Protein AF-A0A431ELX3-F1 (afdb_monomer_lite)

Foldseek 3Di:
DDPPPVPVVLVVLLVVQLVVLLCVCCDCPHPLNVLVVVLVVCVVVCVPVDPVVVVVSVVVSVVVNVVSSVVSSVVSNVVVVVVVVVVVVVVVVVVVVVVVVVVVVVVVVVVVVVVVVVVVVVVVVVVVVVVVVVVVVVVVVVVVVVVVVVCVVVVVVVVVVVVLVVLVVVLVVLVVVVVCVVPVDDDDDPPVVVVVNVVSVVVSVVVD

Secondary structure (DSSP, 8-state):
------HHHHHHHHHHHHHHHHHHHHSTTSHHHHHHHHHHHHHHTT---SHHHHHHHHHHHHHHHHHHHHHHHHHHHHHHHHHHHHHHHHHHHHHHHHHHHHHHHHHHHHHHHHHHHHHHHHHHHHHHHHHHHHHHHHHHHHHHHHHHHHHHHHHHHHHHHHHHHHHHHHHHHHHHHHHHHHHTS--PPPHHHHHHHHHHHHHHHT--

Radius of gyration: 64.87 Å; chains: 1; bounding box: 133×40×150 Å

Structure (mmCIF, N/CA/C/O backbon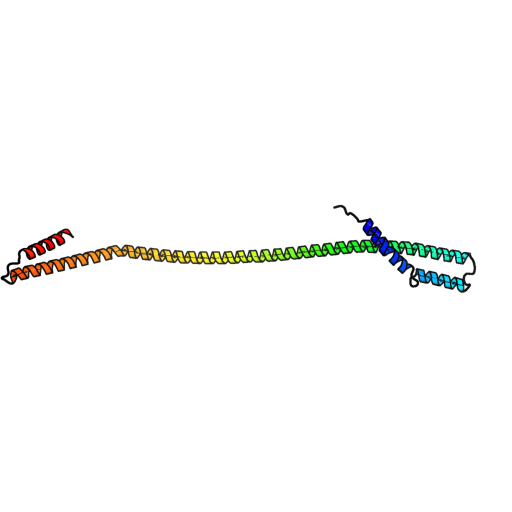e):
data_AF-A0A431ELX3-F1
#
_entry.id   AF-A0A431ELX3-F1
#
loop_
_atom_site.group_PDB
_atom_site.id
_atom_site.type_symbol
_atom_site.label_atom_id
_atom_site.label_alt_id
_atom_site.label_comp_id
_atom_site.label_asym_id
_atom_site.label_entity_id
_atom_site.label_seq_id
_atom_site.pdbx_PDB_ins_code
_atom_site.Cartn_x
_atom_site.Cartn_y
_atom_site.Cartn_z
_atom_site.occupancy
_atom_site.B_iso_or_equiv
_atom_site.auth_seq_id
_atom_site.auth_comp_id
_atom_site.auth_asym_id
_atom_site.auth_atom_id
_atom_site.pdbx_PDB_model_num
ATOM 1 N N . MET A 1 1 ? 15.511 -17.291 -14.811 1.00 39.44 1 MET A N 1
ATOM 2 C CA . MET A 1 1 ? 14.537 -17.233 -15.919 1.00 39.44 1 MET A CA 1
ATOM 3 C C . MET A 1 1 ? 15.332 -16.970 -17.176 1.00 39.44 1 MET A C 1
ATOM 5 O O . MET A 1 1 ? 16.174 -16.084 -17.152 1.00 39.44 1 MET A O 1
ATOM 9 N N . ALA A 1 2 ? 15.193 -17.820 -18.189 1.00 39.34 2 ALA A N 1
ATOM 10 C CA . ALA A 1 2 ? 15.950 -17.673 -19.422 1.00 39.34 2 ALA A CA 1
ATOM 11 C C . ALA A 1 2 ? 15.502 -16.380 -20.115 1.00 39.34 2 ALA A C 1
ATOM 13 O O . ALA A 1 2 ? 14.315 -16.237 -20.400 1.00 39.34 2 ALA A O 1
ATOM 14 N N . ASN A 1 3 ? 16.435 -15.454 -20.352 1.00 50.16 3 ASN A N 1
ATOM 15 C CA . ASN A 1 3 ? 16.253 -14.373 -21.315 1.00 50.16 3 ASN A CA 1
ATOM 16 C C . ASN A 1 3 ? 16.050 -15.035 -22.676 1.00 50.16 3 ASN A C 1
ATOM 18 O O . ASN A 1 3 ? 17.022 -15.331 -23.371 1.00 50.16 3 ASN A O 1
ATOM 22 N N . ASN A 1 4 ? 14.804 -15.347 -23.024 1.00 57.94 4 ASN A N 1
ATOM 23 C CA . ASN A 1 4 ? 14.474 -15.743 -24.378 1.00 57.94 4 ASN A CA 1
ATOM 24 C C . ASN A 1 4 ? 14.506 -14.458 -25.199 1.00 57.94 4 ASN A C 1
ATOM 26 O O . ASN A 1 4 ? 13.501 -13.770 -25.339 1.00 57.94 4 ASN A O 1
ATOM 30 N N . VAL A 1 5 ? 15.718 -14.063 -25.589 1.00 65.12 5 VAL A N 1
ATOM 31 C CA . VAL A 1 5 ? 15.925 -13.006 -26.566 1.00 65.12 5 VAL A CA 1
ATOM 32 C C . VAL A 1 5 ? 15.199 -13.474 -27.814 1.00 65.12 5 VAL A C 1
ATOM 34 O O . VAL A 1 5 ? 15.609 -14.461 -28.422 1.00 65.12 5 VAL A O 1
ATOM 37 N N . ASP A 1 6 ? 14.103 -12.803 -28.148 1.00 79.94 6 ASP A N 1
ATOM 38 C CA . ASP A 1 6 ? 13.368 -13.084 -29.370 1.00 79.94 6 ASP A CA 1
ATOM 39 C C . ASP A 1 6 ? 14.206 -12.585 -30.551 1.00 79.94 6 ASP A C 1
ATOM 41 O O . ASP A 1 6 ? 14.174 -11.420 -30.957 1.00 79.94 6 ASP A O 1
ATOM 45 N N . TYR A 1 7 ? 15.073 -13.479 -31.024 1.00 79.50 7 TYR A N 1
ATOM 46 C CA . TYR A 1 7 ? 15.975 -13.217 -32.133 1.00 79.50 7 TYR A CA 1
ATOM 47 C C . TYR A 1 7 ? 15.204 -12.905 -33.414 1.00 79.50 7 TYR A C 1
ATOM 49 O O . TYR A 1 7 ? 15.673 -12.072 -34.187 1.00 79.50 7 TYR A O 1
ATOM 57 N N . ASP A 1 8 ? 14.034 -13.513 -33.611 1.00 84.50 8 ASP A N 1
ATOM 58 C CA . ASP A 1 8 ? 13.209 -13.296 -34.796 1.00 84.50 8 ASP A CA 1
ATOM 59 C C . ASP A 1 8 ? 12.585 -11.895 -34.762 1.00 84.50 8 ASP A C 1
ATOM 61 O O . ASP A 1 8 ? 12.695 -11.154 -35.740 1.00 84.50 8 ASP A O 1
ATOM 65 N N . ALA A 1 9 ? 12.064 -11.462 -33.608 1.00 85.94 9 ALA A N 1
ATOM 66 C CA . ALA A 1 9 ? 11.563 -10.098 -33.433 1.00 85.94 9 ALA A CA 1
ATOM 67 C C . ALA A 1 9 ? 12.667 -9.038 -33.598 1.00 85.94 9 ALA A C 1
ATOM 69 O O . ALA A 1 9 ? 12.465 -8.009 -34.248 1.00 85.94 9 ALA A O 1
ATOM 70 N N . ARG A 1 10 ? 13.872 -9.285 -33.063 1.00 86.38 10 ARG A N 1
ATOM 71 C CA . ARG A 1 10 ? 15.017 -8.372 -33.239 1.00 86.38 10 ARG A CA 1
ATOM 72 C C . ARG A 1 10 ? 15.502 -8.322 -34.683 1.00 86.38 10 ARG A C 1
ATOM 74 O O . ARG A 1 10 ? 15.894 -7.254 -35.154 1.00 86.38 10 ARG A O 1
ATOM 81 N N . LEU A 1 11 ? 15.479 -9.452 -35.387 1.00 88.06 11 LEU A N 1
ATOM 82 C CA . LEU A 1 11 ? 15.824 -9.520 -36.803 1.00 88.06 11 LEU A CA 1
ATOM 83 C C . LEU A 1 11 ? 14.805 -8.757 -37.656 1.00 88.06 11 LEU A C 1
ATOM 85 O O . LEU A 1 11 ? 15.203 -8.020 -38.557 1.00 88.06 11 LEU A O 1
ATOM 89 N N . GLU A 1 12 ? 13.515 -8.871 -37.344 1.00 90.56 12 GLU A N 1
ATOM 90 C CA . GLU A 1 12 ? 12.449 -8.111 -38.000 1.00 90.56 12 GLU A CA 1
ATOM 91 C C . GLU A 1 12 ? 12.578 -6.603 -37.729 1.00 90.56 12 GLU A C 1
ATOM 93 O O . GLU A 1 12 ? 12.561 -5.793 -38.661 1.00 90.56 12 GLU A O 1
ATOM 98 N N . ALA A 1 13 ? 12.800 -6.208 -36.472 1.00 90.12 13 ALA A N 1
ATOM 99 C CA . ALA A 1 13 ? 13.043 -4.816 -36.097 1.00 90.12 13 ALA A CA 1
ATOM 100 C C . ALA A 1 13 ? 14.273 -4.245 -36.818 1.00 90.12 13 ALA A C 1
ATOM 102 O O . ALA A 1 13 ? 14.219 -3.144 -37.372 1.00 90.12 13 ALA A O 1
ATOM 103 N N . PHE A 1 14 ? 15.363 -5.014 -36.886 1.00 92.44 14 PHE A N 1
ATOM 104 C CA . PHE A 1 14 ? 16.555 -4.634 -37.637 1.00 92.44 14 PHE A CA 1
ATOM 105 C C . PHE A 1 14 ? 16.255 -4.491 -39.129 1.00 92.44 14 PHE A C 1
ATOM 107 O O . PHE A 1 14 ? 16.595 -3.465 -39.716 1.00 92.44 14 PHE A O 1
ATOM 114 N N . GLY A 1 15 ? 15.554 -5.458 -39.726 1.00 90.00 15 GLY A N 1
ATOM 115 C CA . GLY A 1 15 ? 15.116 -5.419 -41.122 1.00 90.00 15 GLY A CA 1
ATOM 116 C C . GLY A 1 15 ? 14.257 -4.196 -41.461 1.00 90.00 15 GLY A C 1
ATOM 117 O O . GLY A 1 15 ? 14.306 -3.714 -42.588 1.00 90.00 15 GLY A O 1
ATOM 118 N N . ASN A 1 16 ? 13.541 -3.641 -40.483 1.00 92.50 16 ASN A N 1
ATOM 119 C CA . ASN A 1 16 ? 12.712 -2.446 -40.644 1.00 92.50 16 ASN A CA 1
ATOM 120 C C . ASN A 1 16 ? 13.463 -1.125 -40.393 1.00 92.50 16 ASN A C 1
ATOM 122 O O . ASN A 1 16 ? 13.199 -0.122 -41.063 1.00 92.50 16 ASN A O 1
ATOM 126 N N . ILE A 1 17 ? 14.365 -1.091 -39.408 1.00 92.12 17 ILE A N 1
ATOM 127 C CA . ILE A 1 17 ? 15.074 0.123 -38.973 1.00 92.12 17 ILE A CA 1
ATOM 128 C C . ILE A 1 17 ? 16.309 0.381 -39.841 1.00 92.12 17 ILE A C 1
ATOM 130 O O . ILE A 1 17 ? 16.532 1.512 -40.276 1.00 92.12 17 ILE A O 1
ATOM 134 N N . TYR A 1 18 ? 17.096 -0.659 -40.128 1.00 94.19 18 TYR A N 1
ATOM 135 C CA . TYR A 1 18 ? 18.356 -0.531 -40.857 1.00 94.19 18 TYR A CA 1
ATOM 136 C C . TYR A 1 18 ? 18.196 0.120 -42.241 1.00 94.19 18 TYR A C 1
ATOM 138 O O . TYR A 1 18 ? 18.935 1.071 -42.509 1.00 94.19 18 TYR A O 1
ATOM 146 N N . PRO A 1 19 ? 17.235 -0.282 -43.103 1.00 93.44 19 PRO A N 1
ATOM 147 C CA . PRO A 1 19 ? 17.070 0.349 -44.412 1.00 93.44 19 PRO A CA 1
ATOM 148 C C . PRO A 1 19 ? 16.755 1.843 -44.322 1.00 93.44 19 PRO A C 1
ATOM 150 O O . PRO A 1 19 ? 17.280 2.618 -45.114 1.00 93.44 19 PRO A O 1
ATOM 153 N N . LYS A 1 20 ? 15.965 2.264 -43.325 1.00 93.00 20 LYS A N 1
ATOM 154 C CA . LYS A 1 20 ? 15.622 3.679 -43.112 1.00 93.00 20 LYS A CA 1
ATOM 155 C C . LYS A 1 20 ? 16.847 4.495 -42.711 1.00 93.00 20 LYS A C 1
ATOM 157 O O . LYS A 1 20 ? 17.073 5.573 -43.250 1.00 93.00 20 LYS A O 1
ATOM 162 N N . ILE A 1 21 ? 17.658 3.969 -41.791 1.00 91.69 21 ILE A N 1
ATOM 163 C CA . ILE A 1 21 ? 18.906 4.625 -41.382 1.00 91.69 21 ILE A CA 1
ATOM 164 C C . ILE A 1 21 ? 19.868 4.693 -42.565 1.00 91.69 21 ILE A C 1
ATOM 166 O O . ILE A 1 21 ? 20.440 5.749 -42.815 1.00 91.69 21 ILE A O 1
ATOM 170 N N . LEU A 1 22 ? 20.016 3.603 -43.322 1.00 90.75 22 LEU A N 1
ATOM 171 C CA . LEU A 1 22 ? 20.883 3.568 -44.494 1.00 90.75 22 LEU A CA 1
ATOM 172 C C . LEU A 1 22 ? 20.440 4.582 -45.557 1.00 90.75 22 LEU A C 1
ATOM 174 O O . LEU A 1 22 ? 21.274 5.308 -46.089 1.00 90.75 22 LEU A O 1
ATOM 178 N N . GLU A 1 23 ? 19.142 4.683 -45.838 1.00 90.81 23 GLU A N 1
ATOM 179 C CA . GLU A 1 23 ? 18.592 5.670 -46.770 1.00 90.81 23 GLU A CA 1
ATOM 180 C C . GLU A 1 23 ? 18.888 7.105 -46.313 1.00 90.81 23 GLU A C 1
ATOM 182 O O . GLU A 1 23 ? 19.354 7.929 -47.102 1.00 90.81 23 GLU A O 1
ATOM 187 N N . MET A 1 24 ? 18.718 7.398 -45.020 1.00 88.81 24 MET A N 1
ATOM 188 C CA . MET A 1 24 ? 19.097 8.692 -44.449 1.00 88.81 24 MET A CA 1
ATOM 189 C C . MET A 1 24 ? 20.601 8.958 -44.586 1.00 88.81 24 MET A C 1
ATOM 191 O O . MET A 1 24 ? 20.998 10.061 -44.971 1.00 88.81 24 MET A O 1
ATOM 195 N N . SER A 1 25 ? 21.435 7.950 -44.319 1.00 87.19 25 SER A N 1
ATOM 196 C CA . SER A 1 25 ? 22.894 8.035 -44.412 1.00 87.19 25 SER A CA 1
ATOM 197 C C . SER A 1 25 ? 23.419 8.152 -45.848 1.00 87.19 25 SER A C 1
ATOM 199 O O . SER A 1 25 ? 24.531 8.636 -46.030 1.00 87.19 25 SER A O 1
ATOM 201 N N . LEU A 1 26 ? 22.641 7.739 -46.854 1.00 87.31 26 LEU A N 1
ATOM 202 C CA . LEU A 1 26 ? 22.972 7.845 -48.283 1.00 87.31 26 LEU A CA 1
ATOM 203 C C . LEU A 1 26 ? 22.266 9.013 -48.991 1.00 87.31 26 LEU A C 1
ATOM 205 O O . LEU A 1 26 ? 22.509 9.247 -50.177 1.00 87.31 26 LEU A O 1
ATOM 209 N N . SER A 1 27 ? 21.388 9.734 -48.292 1.00 89.75 27 SER A N 1
ATOM 210 C CA . SER A 1 27 ? 20.606 10.842 -48.849 1.00 89.75 27 SER A CA 1
ATOM 211 C C . SER A 1 27 ? 21.493 11.952 -49.427 1.00 89.75 27 SER A C 1
ATOM 213 O O . SER A 1 27 ? 22.635 12.130 -49.009 1.00 89.75 27 SER A O 1
ATOM 215 N N . GLU A 1 28 ? 20.981 12.755 -50.363 1.00 78.25 28 GLU A N 1
ATOM 216 C CA . GLU A 1 28 ? 21.771 13.818 -51.015 1.00 78.25 28 GLU A CA 1
ATOM 217 C C . GLU A 1 28 ? 22.336 14.865 -50.043 1.00 78.25 28 GLU A C 1
ATOM 219 O O . GLU A 1 28 ? 23.385 15.442 -50.310 1.00 78.25 28 GLU A O 1
ATOM 224 N N . LYS A 1 29 ? 21.653 15.093 -48.914 1.00 81.75 29 LYS A N 1
ATOM 225 C CA . LYS A 1 29 ? 22.079 16.021 -47.852 1.00 81.75 29 LYS A CA 1
ATOM 226 C C . LYS A 1 29 ? 22.978 15.364 -46.799 1.00 81.75 29 LYS A C 1
ATOM 228 O O . LYS A 1 29 ? 23.347 16.011 -45.825 1.00 81.75 29 LYS A O 1
ATOM 233 N N . SER A 1 30 ? 23.261 14.071 -46.934 1.00 85.50 30 SER A N 1
ATOM 234 C CA . SER A 1 30 ? 24.176 13.366 -46.039 1.00 85.50 30 SER A CA 1
ATOM 235 C C . SER A 1 30 ? 25.634 13.656 -46.418 1.00 85.50 30 SER A C 1
ATOM 237 O O . SER A 1 30 ? 25.908 13.974 -47.578 1.00 85.50 30 SER A O 1
ATOM 239 N N . PRO A 1 31 ? 26.596 13.442 -45.502 1.00 79.31 31 PRO A N 1
ATOM 240 C CA . PRO A 1 31 ? 28.022 13.520 -45.825 1.00 79.31 31 PRO A CA 1
ATOM 241 C C . PRO A 1 31 ? 28.425 12.632 -47.013 1.00 79.31 31 PRO A C 1
ATOM 243 O O . PRO A 1 31 ? 29.295 13.002 -47.797 1.00 79.31 31 PRO A O 1
ATOM 246 N N . PHE A 1 32 ? 27.769 11.477 -47.186 1.00 84.25 32 PHE A N 1
ATOM 247 C CA . PHE A 1 32 ? 27.985 10.603 -48.340 1.00 84.25 32 PHE A CA 1
ATOM 248 C C . PHE A 1 32 ? 27.432 11.212 -49.637 1.00 84.25 32 PHE A C 1
ATOM 250 O O . PHE A 1 32 ? 28.101 11.183 -50.671 1.00 84.25 32 PHE A O 1
ATOM 257 N N . GLY A 1 33 ? 26.225 11.781 -49.587 1.00 82.31 33 GLY A N 1
ATOM 258 C CA . GLY A 1 33 ? 25.588 12.460 -50.716 1.00 82.31 33 GLY A CA 1
ATOM 259 C C . GLY A 1 33 ? 26.375 13.682 -51.188 1.00 82.31 33 GLY A C 1
ATOM 260 O O . GLY A 1 33 ? 26.625 13.829 -52.385 1.00 82.31 33 GLY A O 1
ATOM 261 N N . GLU A 1 34 ? 26.854 14.500 -50.250 1.00 82.12 34 GLU A N 1
ATOM 262 C CA . GLU A 1 34 ? 27.726 15.643 -50.530 1.00 82.12 34 GLU A CA 1
ATOM 263 C C . GLU A 1 34 ? 29.060 15.200 -51.135 1.00 82.12 34 GLU A C 1
ATOM 265 O O . GLU A 1 34 ? 29.498 15.764 -52.138 1.00 82.12 34 GLU A O 1
ATOM 270 N N . PHE A 1 35 ? 29.674 14.141 -50.597 1.00 81.06 35 PHE A N 1
ATOM 271 C CA . PHE A 1 35 ? 30.909 13.582 -51.144 1.00 81.06 35 PHE A CA 1
ATOM 272 C C . PHE A 1 35 ? 30.715 13.044 -52.570 1.00 81.06 35 PHE A C 1
ATOM 274 O O . PHE A 1 35 ? 31.522 13.318 -53.458 1.00 81.06 35 PHE A O 1
ATOM 281 N N . LYS A 1 36 ? 29.607 12.342 -52.834 1.00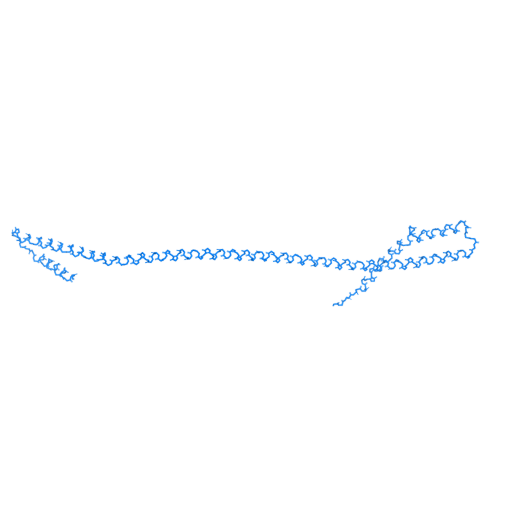 81.94 36 LYS A N 1
ATOM 282 C CA . LYS A 1 36 ? 29.246 11.860 -54.176 1.00 81.94 36 LYS A CA 1
ATOM 283 C C . LYS A 1 36 ? 29.018 13.011 -55.163 1.00 81.94 36 LYS A C 1
ATOM 285 O O . LYS A 1 36 ? 29.431 12.916 -56.322 1.00 81.94 36 LYS A O 1
ATOM 290 N N . LYS A 1 37 ? 28.368 14.091 -54.723 1.00 83.62 37 LYS A N 1
ATOM 291 C CA . LYS A 1 37 ? 28.148 15.289 -55.540 1.00 83.62 37 LYS A CA 1
ATOM 292 C C . LYS A 1 37 ? 29.471 15.977 -55.871 1.00 83.62 37 LYS A C 1
ATOM 294 O O . LYS A 1 37 ? 29.748 16.204 -57.042 1.00 83.62 37 LYS A O 1
ATOM 299 N N . LEU A 1 38 ? 30.324 16.175 -54.867 1.00 78.69 38 LEU A N 1
ATOM 300 C CA . LEU A 1 38 ? 31.657 16.750 -55.029 1.00 78.69 38 LEU A CA 1
ATOM 301 C C . LEU A 1 38 ? 32.503 15.950 -56.038 1.00 78.69 38 LEU A C 1
ATOM 303 O O . LEU A 1 38 ? 33.161 16.529 -56.896 1.00 78.69 38 LEU A O 1
ATOM 307 N N . LEU A 1 39 ? 32.439 14.615 -55.990 1.00 73.75 39 LEU A N 1
ATOM 308 C CA . LEU A 1 39 ? 33.084 13.743 -56.978 1.00 73.75 39 LEU A CA 1
ATOM 309 C C . LEU A 1 39 ? 32.541 13.920 -58.400 1.00 73.75 39 LEU A C 1
ATOM 311 O O . LEU A 1 39 ? 33.310 13.881 -59.359 1.00 73.75 39 LEU A O 1
ATOM 315 N N . SER A 1 40 ? 31.228 14.100 -58.536 1.00 74.25 40 SER A N 1
ATOM 316 C CA . SER A 1 40 ? 30.579 14.307 -59.835 1.00 74.25 40 SER A CA 1
ATOM 317 C C . SER A 1 40 ? 30.974 15.659 -60.436 1.00 74.25 40 SER A C 1
ATOM 319 O O . SER A 1 40 ? 31.290 15.737 -61.622 1.00 74.25 40 SER A O 1
ATOM 321 N N . ASP A 1 41 ? 31.043 16.699 -59.603 1.00 75.31 41 ASP A N 1
ATOM 322 C CA . ASP A 1 41 ? 31.479 18.041 -59.995 1.00 75.31 41 ASP A CA 1
ATOM 323 C C . ASP A 1 41 ? 32.963 18.035 -60.423 1.00 75.31 41 ASP A C 1
ATOM 325 O O . ASP A 1 41 ? 33.310 18.559 -61.482 1.00 75.31 41 ASP A O 1
ATOM 329 N N . PHE A 1 42 ? 33.836 17.324 -59.693 1.00 70.50 42 PHE A N 1
ATOM 330 C CA . PHE A 1 42 ? 35.247 17.151 -60.075 1.00 70.50 42 PHE A CA 1
ATOM 331 C C . PHE A 1 42 ? 35.455 16.403 -61.401 1.00 70.50 42 PHE A C 1
ATOM 333 O O . PHE A 1 42 ? 36.434 16.672 -62.107 1.00 70.50 42 PHE A O 1
ATOM 340 N N . GLY A 1 43 ? 34.567 15.462 -61.733 1.00 65.81 43 GLY A N 1
ATOM 341 C CA . GLY A 1 43 ? 34.590 14.741 -63.006 1.00 65.81 43 GLY A CA 1
ATOM 342 C C . GLY A 1 43 ? 34.147 15.598 -64.197 1.00 65.81 43 GLY A C 1
ATOM 343 O O . GLY A 1 43 ? 34.725 15.480 -65.274 1.00 65.81 43 GLY A O 1
ATOM 344 N N . ASN A 1 44 ? 33.165 16.484 -64.001 1.00 67.69 44 ASN A N 1
ATOM 345 C CA . ASN A 1 44 ? 32.606 17.330 -65.061 1.00 67.69 44 ASN A CA 1
ATOM 346 C C . ASN A 1 44 ? 33.488 18.546 -65.406 1.00 67.69 44 ASN A C 1
ATOM 348 O O . ASN A 1 44 ? 33.543 18.943 -66.569 1.00 67.69 44 ASN A O 1
ATOM 352 N N . ASP A 1 45 ? 34.228 19.095 -64.438 1.00 64.38 45 ASP A N 1
ATOM 353 C CA . ASP A 1 45 ? 35.079 20.283 -64.632 1.00 64.38 45 ASP A CA 1
ATOM 354 C C . ASP A 1 45 ? 36.492 19.978 -65.197 1.00 64.38 45 ASP A C 1
ATOM 356 O O . ASP A 1 45 ? 37.362 20.851 -65.214 1.00 64.38 45 ASP A O 1
ATOM 360 N N . ASN A 1 46 ? 36.763 18.754 -65.683 1.00 55.56 46 ASN A N 1
ATOM 361 C CA . ASN A 1 46 ? 38.081 18.318 -66.200 1.00 55.56 46 ASN A CA 1
ATOM 362 C C . ASN A 1 46 ? 39.258 18.515 -65.206 1.00 55.56 46 ASN A C 1
ATOM 364 O O . ASN A 1 46 ? 40.417 18.683 -65.605 1.00 55.56 46 ASN A O 1
ATOM 368 N N . ILE A 1 47 ? 38.994 18.498 -63.893 1.00 56.41 47 ILE A N 1
ATOM 369 C CA . ILE A 1 47 ? 40.023 18.683 -62.850 1.00 56.41 47 ILE A CA 1
ATOM 370 C C . ILE A 1 47 ? 40.782 17.373 -62.569 1.00 56.41 47 ILE A C 1
ATOM 372 O O . ILE A 1 47 ? 41.959 17.409 -62.200 1.00 56.41 47 ILE A O 1
ATOM 376 N N . ILE A 1 48 ? 40.155 16.214 -62.795 1.00 58.00 48 ILE A N 1
ATOM 377 C CA . ILE A 1 48 ? 40.818 14.905 -62.737 1.00 58.00 48 ILE A CA 1
ATOM 378 C C . ILE A 1 48 ? 41.661 14.738 -64.007 1.00 58.00 48 ILE A C 1
ATOM 380 O O . ILE A 1 48 ? 41.140 14.498 -65.091 1.00 58.00 48 ILE A O 1
ATOM 384 N N . ARG A 1 49 ? 42.981 14.900 -63.879 1.00 60.78 49 ARG A N 1
ATOM 385 C CA . ARG A 1 49 ? 43.907 14.965 -65.025 1.00 60.78 49 ARG A CA 1
ATOM 386 C C . ARG A 1 49 ? 44.556 13.620 -65.380 1.00 60.78 49 ARG A C 1
ATOM 388 O O . ARG A 1 49 ? 45.261 13.550 -66.382 1.00 60.78 49 ARG A O 1
ATOM 395 N N . ASN A 1 50 ? 44.380 12.580 -64.554 1.00 66.31 50 ASN A N 1
ATOM 396 C CA . ASN A 1 50 ? 44.991 11.255 -64.737 1.00 66.31 50 ASN A CA 1
ATOM 397 C C . ASN A 1 50 ? 44.184 10.147 -64.017 1.00 66.31 50 ASN A C 1
ATOM 399 O O . ASN A 1 50 ? 43.692 10.368 -62.906 1.00 66.31 50 ASN A O 1
ATOM 403 N N . ASP A 1 51 ? 44.113 8.952 -64.611 1.00 70.38 51 ASP A N 1
ATOM 404 C CA . ASP A 1 51 ? 43.438 7.741 -64.112 1.00 70.38 51 ASP A CA 1
ATOM 405 C C . ASP A 1 51 ? 43.783 7.393 -62.656 1.00 70.38 51 ASP A C 1
ATOM 407 O O . ASP A 1 51 ? 42.925 6.931 -61.904 1.00 70.38 51 ASP A O 1
ATOM 411 N N . THR A 1 52 ? 45.008 7.669 -62.203 1.00 74.56 52 THR A N 1
ATOM 412 C CA . THR A 1 52 ? 45.423 7.416 -60.812 1.00 74.56 52 THR A CA 1
ATOM 413 C C . THR A 1 52 ? 44.639 8.258 -59.797 1.00 74.56 52 THR A C 1
ATOM 415 O O . THR A 1 52 ? 44.315 7.784 -58.707 1.00 74.56 52 THR A O 1
ATOM 418 N N . GLN A 1 53 ? 44.307 9.510 -60.140 1.00 70.38 53 GLN A N 1
ATOM 419 C CA . GLN A 1 53 ? 43.506 10.383 -59.274 1.00 70.38 53 GLN A CA 1
ATOM 420 C C . GLN A 1 53 ? 42.060 9.888 -59.210 1.00 70.38 53 GLN A C 1
ATOM 422 O O . GLN A 1 53 ? 41.487 9.817 -58.124 1.00 70.38 53 GLN A O 1
ATOM 427 N N . PHE A 1 54 ? 41.508 9.466 -60.352 1.00 73.56 54 PHE A N 1
ATOM 428 C CA . PHE A 1 54 ? 40.183 8.856 -60.423 1.00 73.56 54 PHE A CA 1
ATOM 429 C C . PHE A 1 54 ? 40.095 7.576 -59.581 1.00 73.56 54 PHE A C 1
ATOM 431 O O . PHE A 1 54 ? 39.167 7.422 -58.791 1.00 73.56 54 PHE A O 1
ATOM 438 N N . GLN A 1 55 ? 41.085 6.683 -59.685 1.00 76.25 55 GLN A N 1
ATOM 439 C CA . GLN A 1 55 ? 41.131 5.442 -58.905 1.00 76.25 55 GLN A CA 1
ATOM 440 C C . GLN A 1 55 ? 41.204 5.697 -57.394 1.00 76.25 55 GLN A C 1
ATOM 442 O O . GLN A 1 55 ? 40.505 5.032 -56.632 1.00 76.25 55 GLN A O 1
ATOM 447 N N . SER A 1 56 ? 41.998 6.679 -56.958 1.00 79.62 56 SER A N 1
ATOM 448 C CA . SER A 1 56 ? 42.090 7.070 -55.544 1.00 79.62 56 SER A CA 1
ATOM 449 C C . SER A 1 56 ? 40.759 7.623 -55.012 1.00 79.62 56 SER A C 1
ATOM 451 O O . SER A 1 56 ? 40.288 7.223 -53.947 1.00 79.62 56 SER A O 1
ATOM 453 N N . LEU A 1 57 ? 40.090 8.477 -55.793 1.00 75.56 57 LEU A N 1
ATOM 454 C CA . LEU A 1 57 ? 38.773 9.034 -55.463 1.00 75.56 57 LEU A CA 1
ATOM 455 C C . LEU A 1 57 ? 37.676 7.953 -55.435 1.00 75.56 57 LEU A C 1
ATOM 457 O O . LEU A 1 57 ? 36.840 7.944 -54.531 1.00 75.56 57 LEU A O 1
ATOM 461 N N . ALA A 1 58 ? 37.710 6.999 -56.369 1.00 77.12 58 ALA A N 1
ATOM 462 C CA . ALA A 1 58 ? 36.804 5.855 -56.382 1.00 77.12 58 ALA A CA 1
ATOM 463 C C . ALA A 1 58 ? 37.015 4.940 -55.162 1.00 77.12 58 ALA A C 1
ATOM 465 O O . ALA A 1 58 ? 36.043 4.512 -54.540 1.00 77.12 58 ALA A O 1
ATOM 466 N N . GLN A 1 59 ? 38.267 4.684 -54.764 1.00 82.69 59 GLN A N 1
ATOM 467 C CA . GLN A 1 59 ? 38.580 3.933 -53.542 1.00 82.69 59 GLN A CA 1
ATOM 468 C C . GLN A 1 59 ? 38.107 4.664 -52.280 1.00 82.69 59 GLN A C 1
ATOM 470 O O . GLN A 1 59 ? 37.555 4.028 -51.381 1.00 82.69 59 GLN A O 1
ATOM 475 N N . ALA A 1 60 ? 38.252 5.991 -52.225 1.00 81.75 60 ALA A N 1
ATOM 476 C CA . ALA A 1 60 ? 37.722 6.798 -51.131 1.00 81.75 60 ALA A CA 1
ATOM 477 C C . ALA A 1 60 ? 36.189 6.698 -51.047 1.00 81.75 60 ALA A C 1
ATOM 479 O O . ALA A 1 60 ? 35.658 6.479 -49.962 1.00 81.75 60 ALA A O 1
ATOM 480 N N . LEU A 1 61 ? 35.473 6.754 -52.177 1.00 80.81 61 LEU A N 1
ATOM 481 C CA . LEU A 1 61 ? 34.014 6.580 -52.206 1.00 80.81 61 LEU A CA 1
ATOM 482 C C . LEU A 1 61 ? 33.574 5.195 -51.735 1.00 80.81 61 LEU A C 1
ATOM 484 O O . LEU A 1 61 ? 32.631 5.090 -50.953 1.00 80.81 61 LEU A O 1
ATOM 488 N N . VAL A 1 62 ? 34.267 4.140 -52.168 1.00 83.88 62 VAL A N 1
ATOM 489 C CA . VAL A 1 62 ? 34.003 2.771 -51.703 1.00 83.88 62 VAL A CA 1
ATOM 490 C C . VAL A 1 62 ? 34.240 2.656 -50.197 1.00 83.88 62 VAL A C 1
ATOM 492 O O . VAL A 1 62 ? 33.404 2.090 -49.496 1.00 83.88 62 VAL A O 1
ATOM 495 N N . SER A 1 63 ? 35.325 3.241 -49.685 1.00 86.06 63 SER A N 1
ATOM 496 C CA . SER A 1 63 ? 35.653 3.240 -48.254 1.00 86.06 63 SER A CA 1
ATOM 497 C C . SER A 1 63 ? 34.606 3.981 -47.413 1.00 86.06 63 SER A C 1
ATOM 499 O O . SER A 1 63 ? 34.122 3.456 -46.406 1.00 86.06 63 SER A O 1
ATOM 501 N N . VAL A 1 64 ? 34.174 5.170 -47.851 1.00 85.62 64 VAL A N 1
ATOM 502 C CA . VAL A 1 64 ? 33.105 5.922 -47.177 1.00 85.62 64 VAL A CA 1
ATOM 503 C C . VAL A 1 64 ? 31.781 5.160 -47.266 1.00 85.62 64 VAL A C 1
ATOM 505 O O . VAL A 1 64 ? 31.064 5.086 -46.273 1.00 85.62 64 VAL A O 1
ATOM 508 N N . GLY A 1 65 ? 31.470 4.524 -48.398 1.00 83.88 65 GLY A N 1
ATOM 509 C CA . GLY A 1 65 ? 30.279 3.684 -48.552 1.00 83.88 65 GLY A CA 1
ATOM 510 C C . GLY A 1 65 ? 30.264 2.488 -47.593 1.00 83.88 65 GLY A C 1
ATOM 511 O O . GLY A 1 65 ? 29.273 2.268 -46.900 1.00 83.88 65 GLY A O 1
ATOM 512 N N . GLN A 1 66 ? 31.378 1.759 -47.481 1.00 86.56 66 GLN A N 1
ATOM 513 C CA . GLN A 1 66 ? 31.531 0.654 -46.524 1.00 86.56 66 GLN A CA 1
ATOM 514 C C . GLN A 1 66 ? 31.409 1.136 -45.073 1.00 86.56 66 GLN A C 1
ATOM 516 O O . GLN A 1 66 ? 30.726 0.505 -44.266 1.00 86.56 66 GLN A O 1
ATOM 521 N N . THR A 1 67 ? 32.016 2.282 -44.757 1.00 89.56 67 THR A N 1
ATOM 522 C CA . THR A 1 67 ? 31.935 2.898 -43.425 1.00 89.56 67 THR A CA 1
ATOM 523 C C . THR A 1 67 ? 30.506 3.325 -43.099 1.00 89.56 67 THR A C 1
ATOM 525 O O . THR A 1 67 ? 30.032 3.079 -41.994 1.00 89.56 67 THR A O 1
ATOM 528 N N . THR A 1 68 ? 29.795 3.900 -44.071 1.00 87.38 68 THR A N 1
ATOM 529 C CA . THR A 1 68 ? 28.397 4.329 -43.934 1.00 87.38 68 THR A CA 1
ATOM 530 C C . THR A 1 68 ? 27.505 3.129 -43.642 1.00 87.38 68 THR A C 1
ATOM 532 O O . THR A 1 68 ? 26.758 3.146 -42.673 1.00 87.38 68 THR A O 1
ATOM 535 N N . VAL A 1 69 ? 27.652 2.043 -44.407 1.00 89.75 69 VAL A N 1
ATOM 536 C CA . VAL A 1 69 ? 26.918 0.791 -44.176 1.00 89.75 69 VAL A CA 1
ATOM 537 C C . VAL A 1 69 ? 27.174 0.246 -42.770 1.00 89.75 69 VAL A C 1
ATOM 539 O O . VAL A 1 69 ? 26.216 -0.050 -42.057 1.00 89.75 69 VAL A O 1
ATOM 542 N N . ALA A 1 70 ? 28.438 0.148 -42.350 1.00 89.75 70 ALA A N 1
ATOM 543 C CA . ALA A 1 70 ? 28.793 -0.362 -41.026 1.00 89.75 70 ALA A CA 1
ATOM 544 C C . ALA A 1 70 ? 28.233 0.516 -39.893 1.00 89.75 70 ALA A C 1
ATOM 546 O O . ALA A 1 70 ? 27.711 -0.001 -38.904 1.00 89.75 70 ALA A O 1
ATOM 547 N N . GLN A 1 71 ? 28.291 1.842 -40.044 1.00 89.88 71 GLN A N 1
ATOM 548 C CA . GLN A 1 71 ? 27.720 2.777 -39.076 1.00 89.88 71 GLN A CA 1
ATOM 549 C C . GLN A 1 71 ? 26.196 2.661 -39.011 1.00 89.88 71 GLN A C 1
ATOM 551 O O . GLN A 1 71 ? 25.659 2.547 -37.913 1.00 89.88 71 GLN A O 1
ATOM 556 N N . SER A 1 72 ? 25.502 2.599 -40.152 1.00 89.81 72 SER A N 1
ATOM 557 C CA . SER A 1 72 ? 24.045 2.436 -40.187 1.00 89.81 72 SER A CA 1
ATOM 558 C C . SER A 1 72 ? 23.594 1.127 -39.527 1.00 89.81 72 SER A C 1
ATOM 560 O O . SER A 1 72 ? 22.596 1.121 -38.807 1.00 89.81 72 SER A O 1
ATOM 562 N N . GLN A 1 73 ? 24.335 0.027 -39.718 1.00 91.12 73 GLN A N 1
ATOM 563 C CA . GLN A 1 73 ? 24.071 -1.242 -39.024 1.00 91.12 73 GLN A CA 1
ATOM 564 C C . GLN A 1 73 ? 24.250 -1.098 -37.507 1.00 91.12 73 GLN A C 1
ATOM 566 O O . GLN A 1 73 ? 23.381 -1.516 -36.743 1.00 91.12 73 GLN A O 1
ATOM 571 N N . ASN A 1 74 ? 25.340 -0.468 -37.060 1.00 92.38 74 ASN A N 1
ATOM 572 C CA . ASN A 1 74 ? 25.608 -0.275 -35.636 1.00 92.38 74 ASN A CA 1
ATOM 573 C C . ASN A 1 74 ? 24.553 0.623 -34.964 1.00 92.38 74 ASN A C 1
ATOM 575 O O . ASN A 1 74 ? 24.059 0.297 -33.888 1.00 92.38 74 ASN A O 1
ATOM 579 N N . THR A 1 75 ? 24.148 1.716 -35.615 1.00 91.69 75 THR A N 1
ATOM 580 C CA . THR A 1 75 ? 23.087 2.598 -35.108 1.00 91.69 75 THR A CA 1
ATOM 581 C C . THR A 1 75 ? 21.747 1.869 -35.013 1.00 91.69 75 THR A C 1
ATOM 583 O O . THR A 1 75 ? 21.068 1.999 -33.998 1.00 91.69 75 THR A O 1
ATOM 586 N N . ALA A 1 76 ? 21.379 1.061 -36.015 1.00 91.19 76 ALA A N 1
ATOM 587 C CA . ALA A 1 76 ? 20.149 0.267 -35.970 1.00 91.19 76 ALA A CA 1
ATOM 588 C C . ALA A 1 76 ? 20.130 -0.690 -34.767 1.00 91.19 76 ALA A C 1
ATOM 590 O O . ALA A 1 76 ? 19.138 -0.751 -34.043 1.00 91.19 76 ALA A O 1
ATOM 5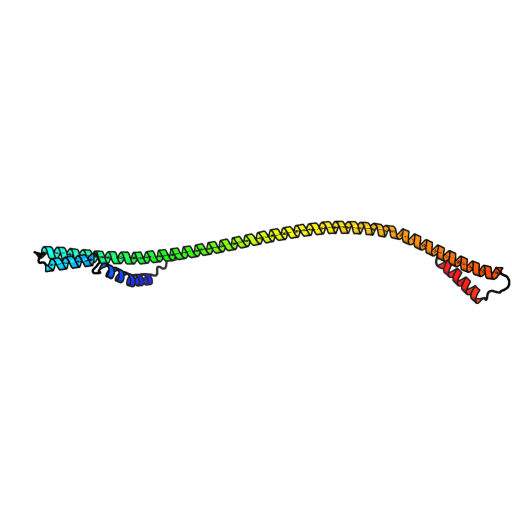91 N N . LEU A 1 77 ? 21.241 -1.389 -34.513 1.00 91.94 77 LEU A N 1
ATOM 592 C CA . LEU A 1 77 ? 21.369 -2.284 -33.359 1.00 91.94 77 LEU A CA 1
ATOM 593 C C . LEU A 1 77 ? 21.275 -1.527 -32.030 1.00 91.94 77 LEU A C 1
ATOM 595 O O . LEU A 1 77 ? 20.580 -1.977 -31.124 1.00 91.94 77 LEU A O 1
ATOM 599 N N . GLN A 1 78 ? 21.925 -0.367 -31.914 1.00 91.69 78 GLN A N 1
ATOM 600 C CA . GLN A 1 78 ? 21.853 0.456 -30.703 1.00 91.69 78 GLN A CA 1
ATOM 601 C C . GLN A 1 78 ? 20.442 0.983 -30.432 1.00 91.69 78 GLN A C 1
ATOM 603 O O . GLN A 1 78 ? 20.028 1.016 -29.279 1.00 91.69 78 GLN A O 1
ATOM 608 N N . MET A 1 79 ? 19.688 1.358 -31.469 1.00 90.81 79 MET A N 1
ATOM 609 C CA . MET A 1 79 ? 18.297 1.791 -31.307 1.00 90.81 79 MET A CA 1
ATOM 610 C C . MET A 1 79 ? 17.398 0.663 -30.795 1.00 90.81 79 MET A C 1
ATOM 612 O O . MET A 1 79 ? 16.554 0.915 -29.941 1.00 90.81 79 MET A O 1
ATOM 616 N N . ILE A 1 80 ? 17.595 -0.567 -31.278 1.00 90.06 80 ILE A N 1
ATOM 617 C CA . ILE A 1 80 ? 16.854 -1.744 -30.797 1.00 90.06 80 ILE A CA 1
ATOM 618 C C . ILE A 1 80 ? 17.191 -2.015 -29.329 1.00 90.06 80 ILE A C 1
ATOM 620 O O . ILE A 1 80 ? 16.296 -2.115 -28.500 1.00 90.06 80 ILE A O 1
ATOM 624 N N . LEU A 1 81 ? 18.482 -2.060 -28.990 1.00 88.31 81 LEU A N 1
ATOM 625 C CA . LEU A 1 81 ? 18.925 -2.312 -27.616 1.00 88.31 81 LEU A CA 1
ATOM 626 C C . LEU A 1 81 ? 18.462 -1.219 -26.643 1.00 88.31 81 LEU A C 1
ATOM 628 O O . LEU A 1 81 ? 18.006 -1.532 -25.548 1.00 88.31 81 LEU A O 1
ATOM 632 N N . GLY A 1 82 ? 18.530 0.051 -27.049 1.00 86.38 82 GLY A N 1
ATOM 633 C CA . GLY A 1 82 ? 18.013 1.163 -26.250 1.00 86.38 82 GLY A CA 1
ATOM 634 C C . GLY A 1 82 ? 16.488 1.132 -26.101 1.00 86.38 82 GLY A C 1
ATOM 635 O O . GLY A 1 82 ? 15.969 1.558 -25.074 1.00 86.38 82 GLY A O 1
ATOM 636 N N . GLY A 1 83 ? 15.767 0.606 -27.097 1.00 87.44 83 GLY A N 1
ATOM 637 C CA . GLY A 1 83 ? 14.332 0.328 -27.003 1.00 87.44 83 GLY A CA 1
ATOM 638 C C . GLY A 1 83 ? 14.020 -0.684 -25.901 1.00 87.44 83 GLY A C 1
ATOM 639 O O . GLY A 1 83 ? 13.242 -0.374 -25.002 1.00 87.44 83 GLY A O 1
ATOM 640 N N . ASP A 1 84 ? 14.702 -1.832 -25.912 1.00 82.38 84 ASP A N 1
ATOM 641 C CA . ASP A 1 84 ? 14.542 -2.882 -24.897 1.00 82.38 84 ASP A CA 1
ATOM 642 C C . ASP A 1 84 ? 14.841 -2.359 -23.477 1.00 82.38 84 ASP A C 1
ATOM 644 O O . ASP A 1 84 ? 14.115 -2.648 -22.524 1.00 82.38 84 ASP A O 1
ATOM 648 N N . GLU A 1 85 ? 15.902 -1.559 -23.314 1.00 84.06 85 GLU A N 1
ATOM 649 C CA . GLU A 1 85 ? 16.237 -0.939 -22.025 1.00 84.06 85 GLU A CA 1
ATOM 650 C C . GLU A 1 85 ? 15.140 0.017 -21.542 1.00 84.06 85 GLU A C 1
ATOM 652 O O . GLU A 1 85 ? 14.816 0.034 -20.352 1.00 84.06 85 GLU A O 1
ATOM 657 N N . ASN A 1 86 ? 14.537 0.789 -22.449 1.00 87.81 86 ASN A N 1
ATOM 658 C CA . ASN A 1 86 ? 13.439 1.690 -22.111 1.00 87.81 86 ASN A CA 1
ATOM 659 C C . ASN A 1 86 ? 12.184 0.926 -21.675 1.00 87.81 86 ASN A C 1
ATOM 661 O O . ASN A 1 86 ? 11.586 1.302 -20.668 1.00 87.81 86 ASN A O 1
ATOM 665 N N . GLU A 1 87 ? 11.819 -0.157 -22.365 1.00 85.88 87 GLU A N 1
ATOM 666 C CA . GLU A 1 87 ? 10.679 -1.002 -21.981 1.00 85.88 87 GLU A CA 1
ATOM 667 C C . GLU A 1 87 ? 10.880 -1.624 -20.593 1.00 85.88 87 GLU A C 1
ATOM 669 O O . GLU A 1 87 ? 9.984 -1.596 -19.745 1.00 85.88 87 GLU A O 1
ATOM 674 N N . VAL A 1 88 ? 12.083 -2.137 -20.317 1.00 87.06 88 VAL A N 1
ATOM 675 C CA . VAL A 1 88 ? 12.429 -2.679 -18.996 1.00 87.06 88 VAL A CA 1
ATOM 676 C C . VAL A 1 88 ? 12.374 -1.590 -17.923 1.00 87.06 88 VAL A C 1
ATOM 678 O O . VAL A 1 88 ? 11.858 -1.825 -16.827 1.00 87.06 88 VAL A O 1
ATOM 681 N N . ASN A 1 89 ? 12.876 -0.390 -18.217 1.00 89.62 89 ASN A N 1
ATOM 682 C CA . ASN A 1 89 ? 12.811 0.741 -17.295 1.00 89.62 89 ASN A CA 1
ATOM 683 C C . ASN A 1 89 ? 11.364 1.162 -17.009 1.00 89.62 89 ASN A C 1
ATOM 685 O O . ASN A 1 89 ? 11.017 1.371 -15.847 1.00 89.62 89 ASN A O 1
ATOM 689 N N . GLU A 1 90 ? 10.505 1.224 -18.025 1.00 91.12 90 GLU A N 1
ATOM 690 C CA . GLU A 1 90 ? 9.081 1.523 -17.864 1.00 91.12 90 GLU A CA 1
ATOM 691 C C . GLU A 1 90 ? 8.376 0.456 -17.014 1.00 91.12 90 GLU A C 1
ATOM 693 O O . GLU A 1 90 ? 7.667 0.783 -16.059 1.00 91.12 90 GLU A O 1
ATOM 698 N N . ALA A 1 91 ? 8.636 -0.827 -17.281 1.00 91.50 91 ALA A N 1
ATOM 699 C CA . ALA A 1 91 ? 8.104 -1.927 -16.482 1.00 91.50 91 ALA A CA 1
ATOM 700 C C . ALA A 1 91 ? 8.546 -1.838 -15.009 1.00 91.50 91 ALA A C 1
ATOM 702 O O . ALA A 1 91 ? 7.736 -2.040 -14.100 1.00 91.50 91 ALA A O 1
ATOM 703 N N . ASN A 1 92 ? 9.809 -1.482 -14.756 1.00 90.56 92 ASN A N 1
ATOM 704 C CA . ASN A 1 92 ? 10.337 -1.286 -13.404 1.00 90.56 92 ASN A CA 1
ATOM 705 C C . ASN A 1 92 ? 9.701 -0.083 -12.692 1.00 90.56 92 ASN A C 1
ATOM 707 O O . ASN A 1 92 ? 9.406 -0.170 -11.495 1.00 90.56 92 ASN A O 1
ATOM 711 N N . ILE A 1 93 ? 9.460 1.020 -13.405 1.00 93.62 93 ILE A N 1
ATOM 712 C CA . ILE A 1 93 ? 8.751 2.193 -12.874 1.00 93.62 93 ILE A CA 1
ATOM 713 C C . ILE A 1 93 ? 7.318 1.807 -12.496 1.00 93.62 93 ILE A C 1
ATOM 715 O O . ILE A 1 93 ? 6.900 2.051 -11.365 1.00 93.62 93 ILE A O 1
ATOM 719 N N . ASN A 1 94 ? 6.595 1.130 -13.390 1.00 95.06 94 ASN A N 1
ATOM 720 C CA . ASN A 1 94 ? 5.223 0.684 -13.143 1.00 95.06 94 ASN A CA 1
ATOM 721 C C . ASN A 1 94 ? 5.140 -0.279 -11.952 1.00 95.06 94 ASN A C 1
ATOM 723 O O . ASN A 1 94 ? 4.284 -0.119 -11.082 1.00 95.06 94 ASN A O 1
ATOM 727 N N . LEU A 1 95 ? 6.073 -1.231 -11.853 1.00 94.88 95 LEU A N 1
ATOM 728 C CA . LEU A 1 95 ? 6.168 -2.133 -10.706 1.00 94.88 95 LEU A CA 1
ATOM 729 C C . LEU A 1 95 ? 6.450 -1.376 -9.400 1.00 94.88 95 LEU A C 1
ATOM 731 O O . LEU A 1 95 ? 5.896 -1.717 -8.355 1.00 94.88 95 LEU A O 1
ATOM 735 N N . THR A 1 96 ? 7.312 -0.362 -9.441 1.00 95.19 96 THR A N 1
ATOM 736 C CA . THR A 1 96 ? 7.637 0.463 -8.269 1.00 95.19 96 THR A CA 1
ATOM 737 C C . THR A 1 96 ? 6.430 1.288 -7.826 1.00 95.19 96 THR A C 1
ATOM 739 O O . THR A 1 96 ? 6.112 1.299 -6.640 1.00 95.19 96 THR A O 1
ATOM 742 N N . ASN A 1 97 ? 5.704 1.896 -8.765 1.00 94.94 97 ASN A N 1
ATOM 743 C CA . ASN A 1 97 ? 4.479 2.642 -8.478 1.00 94.94 97 ASN A CA 1
ATOM 744 C C . ASN A 1 97 ? 3.402 1.741 -7.862 1.00 94.94 97 ASN A C 1
ATOM 746 O O . ASN A 1 97 ? 2.844 2.085 -6.824 1.00 94.94 97 ASN A O 1
ATOM 750 N N . ALA A 1 98 ? 3.185 0.548 -8.424 1.00 93.88 98 ALA A N 1
ATOM 751 C CA . ALA A 1 98 ? 2.253 -0.425 -7.861 1.00 93.88 98 ALA A CA 1
ATOM 752 C C . ALA A 1 98 ? 2.639 -0.824 -6.424 1.00 93.88 98 ALA A C 1
ATOM 754 O O . ALA A 1 98 ? 1.778 -0.918 -5.551 1.00 93.88 98 ALA A O 1
ATOM 755 N N . LYS A 1 99 ? 3.938 -1.003 -6.137 1.00 95.00 99 LYS A N 1
ATOM 756 C CA . LYS A 1 99 ? 4.412 -1.259 -4.766 1.00 95.00 99 LYS A CA 1
ATOM 757 C C . LYS A 1 99 ? 4.107 -0.089 -3.829 1.00 95.00 99 LYS A C 1
ATOM 759 O O . LYS A 1 99 ? 3.578 -0.326 -2.745 1.00 95.00 99 LYS A O 1
ATOM 764 N N . ILE A 1 100 ? 4.371 1.147 -4.251 1.00 94.75 100 ILE A N 1
ATOM 765 C CA . ILE A 1 100 ? 4.066 2.354 -3.467 1.00 94.75 100 ILE A CA 1
ATOM 766 C C . ILE A 1 100 ? 2.562 2.444 -3.168 1.00 94.75 100 ILE A C 1
ATOM 768 O O . ILE A 1 100 ? 2.175 2.703 -2.031 1.00 94.75 100 ILE A O 1
ATOM 772 N N . GLU A 1 101 ? 1.699 2.179 -4.150 1.00 95.50 101 GLU A N 1
ATOM 773 C CA . GLU A 1 101 ? 0.245 2.155 -3.949 1.00 95.50 101 GLU A CA 1
ATOM 774 C C . GLU A 1 101 ? -0.175 1.092 -2.927 1.00 95.50 101 GLU A C 1
ATOM 776 O O . GLU A 1 101 ? -0.963 1.383 -2.024 1.00 95.50 101 GLU A O 1
ATOM 781 N N . THR A 1 102 ? 0.391 -0.119 -3.006 1.00 94.75 102 THR A N 1
ATOM 782 C CA . THR A 1 102 ? 0.110 -1.173 -2.017 1.00 94.75 102 THR A CA 1
ATOM 783 C C . THR A 1 102 ? 0.601 -0.813 -0.613 1.00 94.75 102 THR A C 1
ATOM 785 O O . THR A 1 102 ? -0.080 -1.105 0.370 1.00 94.75 102 THR A O 1
ATOM 788 N N . GLU A 1 103 ? 1.748 -0.143 -0.492 1.00 94.69 103 GLU A N 1
ATOM 789 C CA . GLU A 1 103 ? 2.293 0.313 0.789 1.00 94.69 103 GLU A CA 1
ATOM 790 C C . GLU A 1 103 ? 1.439 1.431 1.405 1.00 94.69 103 GLU A C 1
ATOM 792 O O . GLU A 1 103 ? 1.138 1.404 2.604 1.00 94.69 103 GLU A O 1
ATOM 797 N N . ASN A 1 104 ? 0.963 2.367 0.582 1.00 96.00 104 ASN A N 1
ATOM 798 C CA . ASN A 1 104 ? 0.032 3.411 1.003 1.00 96.00 104 ASN A CA 1
ATOM 799 C C . ASN A 1 104 ? -1.294 2.813 1.491 1.00 96.00 104 ASN A C 1
ATOM 801 O O . ASN A 1 104 ? -1.763 3.165 2.576 1.00 96.00 104 ASN A O 1
ATOM 805 N N . ALA A 1 105 ? -1.864 1.860 0.747 1.00 94.19 105 ALA A N 1
ATOM 806 C CA . ALA A 1 105 ? -3.084 1.161 1.147 1.00 94.19 105 ALA A CA 1
ATOM 807 C C . ALA A 1 105 ? -2.903 0.402 2.474 1.00 94.19 105 ALA A C 1
ATOM 809 O O . ALA A 1 105 ? -3.753 0.489 3.361 1.00 94.19 105 ALA A O 1
ATOM 810 N N . ASN A 1 106 ? -1.767 -0.280 2.657 1.00 94.88 106 ASN A N 1
ATOM 811 C CA . ASN A 1 106 ? -1.434 -0.938 3.923 1.00 94.88 106 ASN A CA 1
ATOM 812 C C . ASN A 1 106 ? -1.304 0.064 5.078 1.00 94.88 106 ASN A C 1
ATOM 814 O O . ASN A 1 106 ? -1.810 -0.183 6.171 1.00 94.88 106 ASN A O 1
ATOM 818 N N . THR A 1 107 ? -0.683 1.217 4.839 1.00 95.75 107 THR A N 1
ATOM 819 C CA . THR A 1 107 ? -0.556 2.280 5.844 1.00 95.75 107 THR A CA 1
ATOM 820 C C . THR A 1 107 ? -1.923 2.829 6.259 1.00 95.75 107 THR A C 1
ATOM 822 O O . THR A 1 107 ? -2.168 3.057 7.445 1.00 95.75 107 THR A O 1
ATOM 825 N N . GLU A 1 108 ? -2.845 3.022 5.312 1.00 96.38 108 GLU A N 1
ATOM 826 C CA . GLU A 1 108 ? -4.221 3.423 5.622 1.00 96.38 108 GLU A CA 1
ATOM 827 C C . GLU A 1 108 ? -4.983 2.359 6.415 1.00 96.38 108 GLU A C 1
ATOM 829 O O . GLU A 1 108 ? -5.706 2.704 7.354 1.00 96.38 108 GLU A O 1
ATOM 834 N N . LEU A 1 109 ? -4.816 1.078 6.073 1.00 96.25 109 LEU A N 1
ATOM 835 C CA . LEU A 1 109 ? -5.415 -0.026 6.823 1.00 96.25 109 LEU A CA 1
ATOM 836 C C . LEU A 1 109 ? -4.926 -0.043 8.271 1.00 96.25 109 LEU A C 1
ATOM 838 O O . LEU A 1 109 ? -5.755 -0.104 9.178 1.00 96.25 109 LEU A O 1
ATOM 842 N N . ILE A 1 110 ? -3.616 0.098 8.494 1.00 96.38 110 ILE A N 1
ATOM 843 C CA . ILE A 1 110 ? -3.035 0.171 9.841 1.00 96.38 110 ILE A CA 1
ATOM 844 C C . ILE A 1 110 ? -3.625 1.356 10.611 1.00 96.38 110 ILE A C 1
ATOM 846 O O . ILE A 1 110 ? -4.097 1.178 11.728 1.00 96.38 110 ILE A O 1
ATOM 850 N N . LYS A 1 111 ? -3.697 2.550 10.005 1.00 96.31 111 LYS A N 1
ATOM 851 C CA . LYS A 1 111 ? -4.306 3.729 10.650 1.00 96.31 111 LYS A CA 1
ATOM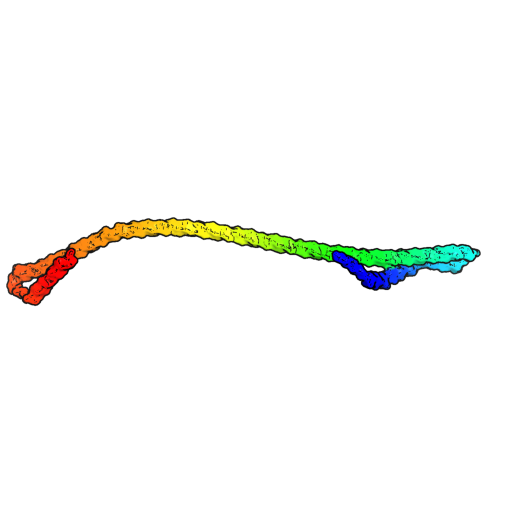 852 C C . LYS A 1 111 ? -5.761 3.487 11.062 1.00 96.31 111 LYS A C 1
ATOM 854 O O . LYS A 1 111 ? -6.160 3.888 12.152 1.00 96.31 111 LYS A O 1
ATOM 859 N N . ARG A 1 112 ? -6.561 2.840 10.206 1.00 94.56 112 ARG A N 1
ATOM 860 C CA . ARG A 1 112 ? -7.959 2.494 10.524 1.00 94.56 112 ARG A CA 1
ATOM 861 C C . ARG A 1 112 ? -8.044 1.469 11.653 1.00 94.56 112 ARG A C 1
ATOM 863 O O . ARG A 1 112 ? -8.889 1.629 12.524 1.00 94.56 112 ARG A O 1
ATOM 870 N N . GLN A 1 113 ? -7.176 0.459 11.651 1.00 94.69 113 GLN A N 1
ATOM 871 C CA . GLN A 1 113 ? -7.115 -0.548 12.712 1.00 94.69 113 GLN A CA 1
ATOM 872 C C . GLN A 1 113 ? -6.723 0.066 14.056 1.00 94.69 113 GLN A C 1
ATOM 874 O O . GLN A 1 113 ? -7.385 -0.206 15.050 1.00 94.69 113 GLN A O 1
ATOM 879 N N . THR A 1 114 ? -5.707 0.933 14.092 1.00 94.00 114 THR A N 1
ATOM 880 C CA . THR A 1 114 ? -5.325 1.651 15.317 1.00 94.00 114 THR A CA 1
ATOM 881 C C . THR A 1 114 ? -6.493 2.469 15.853 1.00 94.00 114 THR A C 1
ATOM 883 O O . THR A 1 114 ? -6.835 2.332 17.019 1.00 94.00 114 THR A O 1
ATOM 886 N N . LYS A 1 115 ? -7.181 3.224 14.988 1.00 95.44 115 LYS A N 1
ATOM 887 C CA . LYS A 1 115 ? -8.354 3.996 15.405 1.00 95.44 115 LYS A CA 1
ATOM 888 C C . LYS A 1 115 ? -9.473 3.115 15.973 1.00 95.44 115 LYS A C 1
ATOM 890 O O . LYS A 1 115 ? -10.074 3.475 16.972 1.00 95.44 115 LYS A O 1
ATOM 895 N N . GLN A 1 116 ? -9.750 1.966 15.354 1.00 95.12 116 GLN A N 1
ATOM 896 C CA . GLN A 1 116 ? -10.750 1.026 15.872 1.00 95.12 116 GLN A CA 1
ATOM 897 C C . GLN A 1 116 ? -10.375 0.482 17.254 1.00 95.12 116 GLN A C 1
ATOM 899 O O . GLN A 1 116 ? -11.258 0.305 18.085 1.00 95.12 116 GLN A O 1
ATOM 904 N N . ILE A 1 117 ? -9.087 0.220 17.496 1.00 96.19 117 ILE A N 1
ATOM 905 C CA . ILE A 1 117 ? -8.592 -0.221 18.805 1.00 96.19 117 ILE A CA 1
ATOM 906 C C . ILE A 1 117 ? -8.774 0.887 19.844 1.00 96.19 117 ILE A C 1
ATOM 908 O O . ILE A 1 117 ? -9.261 0.599 20.934 1.00 96.19 117 ILE A O 1
ATOM 912 N N . ASP A 1 118 ? -8.424 2.129 19.505 1.00 95.25 118 ASP A N 1
ATOM 913 C CA . ASP A 1 118 ? -8.604 3.281 20.395 1.00 95.25 118 ASP A CA 1
ATOM 914 C C . ASP A 1 118 ? -10.095 3.476 20.739 1.00 95.25 118 ASP A C 1
ATOM 916 O O . ASP A 1 118 ? -10.454 3.523 21.913 1.00 95.25 118 ASP A O 1
ATOM 920 N N . ASP A 1 119 ? -10.980 3.459 19.733 1.00 95.38 119 ASP A N 1
ATOM 921 C CA . ASP A 1 119 ? -12.435 3.557 19.930 1.00 95.38 119 ASP A CA 1
ATOM 922 C C . ASP A 1 119 ? -12.975 2.395 20.808 1.00 95.38 119 ASP A C 1
AT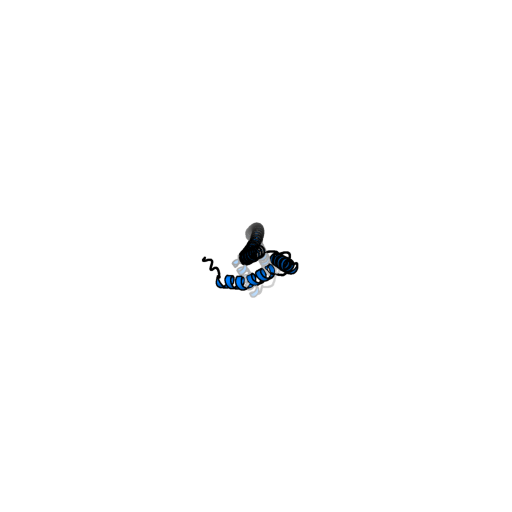OM 924 O O . ASP A 1 119 ? -13.871 2.584 21.635 1.00 95.38 119 ASP A O 1
ATOM 928 N N . GLU A 1 120 ? -12.446 1.170 20.657 1.00 95.75 120 GLU A N 1
ATOM 929 C CA . GLU A 1 120 ? -12.838 0.010 21.475 1.00 95.75 120 GLU A CA 1
ATOM 930 C C . GLU A 1 120 ? -12.347 0.127 22.928 1.00 95.75 120 GLU A C 1
ATOM 932 O O . GLU A 1 120 ? -13.050 -0.297 23.853 1.00 95.75 120 GLU A O 1
ATOM 937 N N . LEU A 1 121 ? -11.156 0.691 23.145 1.00 95.12 121 LEU A N 1
ATOM 938 C CA . LEU A 1 121 ? -10.630 0.971 24.481 1.00 95.12 121 LEU A CA 1
ATOM 939 C C . LEU A 1 121 ? -11.493 2.014 25.193 1.00 95.12 121 LEU A C 1
ATOM 941 O O . LEU A 1 121 ? -11.937 1.745 26.310 1.00 95.12 121 LEU A O 1
ATOM 945 N N . ASP A 1 122 ? -11.828 3.116 24.523 1.00 96.00 122 ASP A N 1
ATOM 946 C CA . ASP A 1 122 ? -12.699 4.162 25.068 1.00 96.00 122 ASP A CA 1
ATOM 947 C C . ASP A 1 122 ? -14.070 3.597 25.478 1.00 96.00 122 ASP A C 1
ATOM 949 O O . ASP A 1 122 ? -14.576 3.865 26.573 1.00 96.00 122 ASP A O 1
ATOM 953 N N . LEU A 1 123 ? -14.671 2.747 24.636 1.00 95.94 123 LEU A N 1
ATOM 954 C CA . LEU A 1 123 ? -15.935 2.076 24.957 1.00 95.94 123 LEU A CA 1
ATOM 955 C C . LEU A 1 123 ? -15.809 1.128 26.159 1.00 95.94 123 LEU A C 1
ATOM 957 O O . LEU A 1 123 ? -16.727 1.048 26.980 1.00 95.94 123 LEU A O 1
ATOM 961 N N . LYS A 1 124 ? -14.699 0.391 26.282 1.00 95.56 124 LYS A N 1
ATOM 962 C CA . LYS A 1 124 ? -14.449 -0.478 27.444 1.00 95.56 124 LYS A CA 1
ATOM 963 C C . LYS A 1 124 ? -14.289 0.330 28.726 1.00 95.56 124 LYS A C 1
ATOM 965 O O . LYS A 1 124 ? -14.835 -0.079 29.750 1.00 95.56 124 LYS A O 1
ATOM 970 N N . GLU A 1 125 ? -13.589 1.458 28.676 1.00 94.94 125 GLU A N 1
ATOM 971 C CA . GLU A 1 125 ? -13.430 2.350 29.825 1.00 94.94 125 GLU A CA 1
ATOM 972 C C . GLU A 1 125 ? -14.777 2.921 30.283 1.00 94.94 125 GLU A C 1
ATOM 974 O O . GLU A 1 125 ? -15.111 2.818 31.466 1.00 94.94 125 GLU A O 1
ATOM 979 N N . GLN A 1 126 ? -15.602 3.408 29.350 1.00 94.38 126 GLN A N 1
ATOM 980 C CA . GLN A 1 126 ? -16.955 3.890 29.654 1.00 94.38 126 GLN A CA 1
ATOM 981 C C . GLN A 1 126 ? -17.840 2.794 30.258 1.00 94.38 126 GLN A C 1
ATOM 983 O O . GLN A 1 126 ? -18.518 3.019 31.261 1.00 94.38 126 GLN A O 1
ATOM 988 N N . ASN A 1 127 ? -17.819 1.586 29.687 1.00 93.81 127 ASN A N 1
ATOM 989 C CA . ASN A 1 127 ? -18.585 0.461 30.225 1.00 93.81 127 ASN A CA 1
ATOM 990 C C . ASN A 1 127 ? -18.147 0.098 31.649 1.00 93.81 127 ASN A C 1
ATOM 992 O O . ASN A 1 127 ? -18.994 -0.180 32.496 1.00 93.81 127 ASN A O 1
ATOM 996 N N . LEU A 1 128 ? -16.844 0.144 31.937 1.00 94.69 128 LEU A N 1
ATOM 997 C CA . LEU A 1 128 ? -16.322 -0.121 33.276 1.00 94.69 128 LEU A CA 1
ATOM 998 C C . LEU A 1 128 ? -16.786 0.937 34.290 1.00 94.69 128 LEU A C 1
ATOM 1000 O O . LEU A 1 128 ? -17.085 0.606 35.438 1.00 94.69 128 LEU A O 1
ATOM 1004 N N . GLU A 1 129 ? -16.849 2.206 33.887 1.00 94.62 129 GLU A N 1
ATOM 1005 C CA . GLU A 1 129 ? -17.360 3.291 34.729 1.00 94.62 129 GLU A CA 1
ATOM 1006 C C . GLU A 1 129 ? -18.857 3.121 35.027 1.00 94.62 129 GLU A C 1
ATOM 1008 O O . GLU A 1 129 ? -19.276 3.211 36.186 1.00 94.62 129 GLU A O 1
ATOM 1013 N N . ILE A 1 130 ? -19.647 2.768 34.009 1.00 94.81 130 ILE A N 1
ATOM 1014 C CA . ILE A 1 130 ? -21.072 2.450 34.160 1.00 94.81 130 ILE A CA 1
ATOM 1015 C C . ILE A 1 130 ? -21.265 1.256 35.106 1.00 94.81 130 ILE A C 1
ATOM 1017 O O . ILE A 1 130 ? -22.102 1.320 36.007 1.00 94.81 130 ILE A O 1
ATOM 1021 N N . GLU A 1 131 ? -20.492 0.177 34.951 1.00 94.44 131 GLU A N 1
ATOM 1022 C CA . GLU A 1 131 ? -20.582 -0.997 35.829 1.00 94.44 131 GLU A CA 1
ATOM 1023 C C . GLU A 1 131 ? -20.250 -0.670 37.287 1.00 94.44 131 GLU A C 1
ATOM 1025 O O . GLU A 1 131 ? -20.946 -1.137 38.194 1.00 94.44 131 GLU A O 1
ATOM 1030 N N . LYS A 1 132 ? -19.216 0.145 37.528 1.00 94.94 132 LYS A N 1
ATOM 1031 C CA . LYS A 1 132 ? -18.870 0.612 38.879 1.00 94.94 132 LYS A CA 1
ATOM 1032 C C . LYS A 1 132 ? -20.023 1.396 39.497 1.00 94.94 132 LYS A C 1
ATOM 1034 O O . LYS A 1 132 ? -20.463 1.047 40.590 1.00 94.94 132 LYS A O 1
ATOM 1039 N N . SER A 1 133 ? -20.553 2.387 38.779 1.00 94.81 133 SER A N 1
ATOM 1040 C CA . SER A 1 133 ? -21.683 3.197 39.244 1.00 94.81 133 SER A CA 1
ATOM 1041 C C . SER A 1 133 ? -22.920 2.340 39.538 1.00 94.81 133 SER A C 1
ATOM 1043 O O . SER A 1 133 ? -23.522 2.456 40.606 1.00 94.81 133 SER A O 1
ATOM 1045 N N . LEU A 1 134 ? -23.254 1.405 38.644 1.00 95.25 134 LEU A N 1
ATOM 1046 C CA . LEU A 1 134 ? -24.385 0.500 38.828 1.00 95.25 134 LEU A CA 1
ATOM 1047 C C . LEU A 1 134 ? -24.201 -0.408 40.052 1.00 95.25 134 LEU A C 1
ATOM 1049 O O . LEU A 1 134 ? -25.164 -0.680 40.770 1.00 95.25 134 LEU A O 1
ATOM 1053 N N . ASN A 1 135 ? -22.987 -0.900 40.297 1.00 95.12 135 ASN A N 1
ATOM 1054 C CA . ASN A 1 135 ? -22.700 -1.721 41.472 1.00 95.12 135 ASN A CA 1
ATOM 1055 C C . ASN A 1 135 ? -22.824 -0.919 42.772 1.00 95.12 135 ASN A C 1
ATOM 1057 O O . ASN A 1 135 ? -23.426 -1.419 43.722 1.00 95.12 135 ASN A O 1
ATOM 1061 N N . GLU A 1 136 ? -22.346 0.325 42.800 1.00 96.00 136 GLU A N 1
ATOM 1062 C CA . GLU A 1 136 ? -22.537 1.222 43.946 1.00 96.00 136 GLU A CA 1
ATOM 1063 C C . GLU A 1 136 ? -24.026 1.494 44.221 1.00 96.00 136 GLU A C 1
ATOM 1065 O O . GLU A 1 136 ? -24.470 1.477 45.372 1.00 96.00 136 GLU A O 1
ATOM 1070 N N . GLU A 1 137 ? -24.834 1.720 43.181 1.00 95.19 137 GLU A N 1
ATOM 1071 C CA . GLU A 1 137 ? -26.282 1.901 43.333 1.00 95.19 137 GLU A CA 1
ATOM 1072 C C . GLU A 1 137 ? -26.988 0.630 43.814 1.00 95.19 137 GLU A C 1
ATOM 1074 O O . GLU A 1 137 ? -27.842 0.697 44.703 1.00 95.19 137 GLU A O 1
ATOM 1079 N N . LYS A 1 138 ? -26.612 -0.537 43.279 1.00 95.69 138 LYS A N 1
ATOM 1080 C CA . LYS A 1 138 ? -27.128 -1.835 43.738 1.00 95.69 138 LYS A CA 1
ATOM 1081 C C . LYS A 1 138 ? -26.818 -2.072 45.209 1.00 95.69 138 LYS A C 1
ATOM 1083 O O . LYS A 1 138 ? -27.687 -2.551 45.935 1.00 95.69 138 LYS A O 1
ATOM 1088 N N . GLU A 1 139 ? -25.617 -1.720 45.65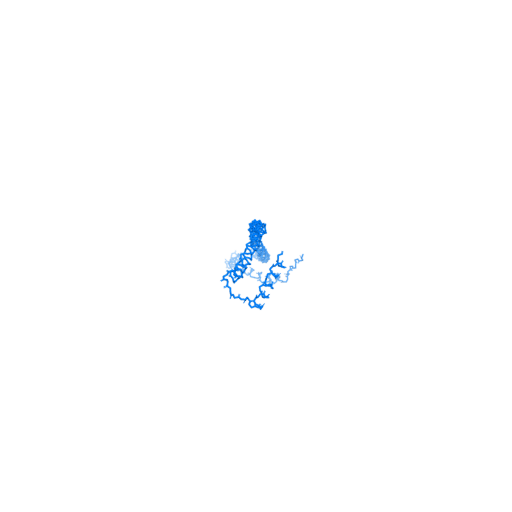9 1.00 95.38 139 GLU A N 1
ATOM 1089 C CA . GLU A 1 139 ? -25.242 -1.841 47.065 1.00 95.38 139 GLU A CA 1
ATOM 1090 C C . GLU A 1 139 ? -26.113 -0.940 47.952 1.00 95.38 139 GLU A C 1
ATOM 1092 O O . GLU A 1 139 ? -26.676 -1.413 48.942 1.00 95.38 139 GLU A O 1
ATOM 1097 N N . LYS A 1 140 ? -26.318 0.328 47.568 1.00 95.62 140 LYS A N 1
ATOM 1098 C CA . LYS A 1 140 ? -27.213 1.252 48.292 1.00 95.62 140 LYS A CA 1
ATOM 1099 C C . LYS A 1 140 ? -28.651 0.737 48.343 1.00 95.62 140 LYS A C 1
ATOM 1101 O O . LYS A 1 140 ? -29.289 0.796 49.395 1.00 95.62 140 LYS A O 1
ATOM 1106 N N . LEU A 1 141 ? -29.161 0.211 47.229 1.00 96.69 141 LEU A N 1
ATOM 1107 C CA . LEU A 1 141 ? -30.498 -0.375 47.164 1.00 96.69 141 LEU A CA 1
ATOM 1108 C C . LEU A 1 141 ? -30.616 -1.589 48.090 1.00 96.69 141 LEU A C 1
ATOM 1110 O O . LEU A 1 141 ? -31.597 -1.696 48.824 1.00 96.69 141 LEU A O 1
ATOM 1114 N N . LEU A 1 142 ? -29.616 -2.472 48.092 1.00 96.69 142 LEU A N 1
ATOM 1115 C CA . LEU A 1 142 ? -29.586 -3.639 48.967 1.00 96.69 142 LEU A CA 1
ATOM 1116 C C . LEU A 1 142 ? -29.583 -3.221 50.441 1.00 96.69 142 LEU A C 1
ATOM 1118 O O . LEU A 1 142 ? -30.367 -3.744 51.229 1.00 96.69 142 LEU A O 1
ATOM 1122 N N . GLN A 1 143 ? -28.759 -2.240 50.813 1.00 95.44 143 GLN A N 1
ATOM 1123 C CA . GLN A 1 143 ? -28.736 -1.698 52.174 1.00 95.44 143 GLN A CA 1
ATOM 1124 C C . GLN A 1 143 ? -30.102 -1.118 52.574 1.00 95.44 143 GLN A C 1
ATOM 1126 O O . GLN A 1 143 ? -30.606 -1.413 53.661 1.00 95.44 143 GLN A O 1
ATOM 1131 N N . ALA A 1 144 ? -30.745 -0.349 51.690 1.00 94.94 144 ALA A N 1
ATOM 1132 C CA . ALA A 1 144 ? -32.085 0.183 51.928 1.00 94.94 144 ALA A CA 1
ATOM 1133 C C . ALA A 1 144 ? -33.130 -0.936 52.089 1.00 94.94 144 ALA A C 1
ATOM 1135 O O . ALA A 1 144 ? -33.930 -0.897 53.025 1.00 94.94 144 ALA A O 1
ATOM 1136 N N . GLN A 1 145 ? -33.092 -1.965 51.237 1.00 94.38 145 GLN A N 1
ATOM 1137 C CA . GLN A 1 145 ? -33.970 -3.132 51.345 1.00 94.38 145 GLN A CA 1
ATOM 1138 C C . GLN A 1 145 ? -33.784 -3.849 52.685 1.00 94.38 145 GLN A C 1
ATOM 1140 O O . GLN A 1 145 ? -34.769 -4.091 53.381 1.00 94.38 145 GLN A O 1
ATOM 1145 N N . VAL A 1 146 ? -32.544 -4.100 53.112 1.00 95.19 146 VAL A N 1
ATOM 1146 C CA . VAL A 1 146 ? -32.246 -4.717 54.415 1.00 95.19 146 VAL A CA 1
ATOM 1147 C C . VAL A 1 146 ? -32.838 -3.902 55.568 1.00 95.19 146 VAL A C 1
ATOM 1149 O O . VAL A 1 146 ? -33.467 -4.467 56.464 1.00 95.19 146 VAL A O 1
ATOM 1152 N N . LEU A 1 147 ? -32.698 -2.572 55.547 1.00 94.00 147 LEU A N 1
ATOM 1153 C CA . LEU A 1 147 ? -33.306 -1.702 56.560 1.00 94.00 147 LEU A CA 1
ATOM 1154 C C . LEU A 1 147 ? -34.837 -1.812 56.566 1.00 94.00 147 LEU A C 1
ATOM 1156 O O . LEU A 1 147 ? -35.438 -1.880 57.641 1.00 94.00 147 LEU A O 1
ATOM 1160 N N . THR A 1 148 ? -35.470 -1.870 55.391 1.00 92.88 148 THR A N 1
ATOM 1161 C CA . THR A 1 148 ? -36.928 -2.038 55.299 1.00 92.88 148 THR A CA 1
ATOM 1162 C C . THR A 1 148 ? -37.392 -3.402 55.807 1.00 92.88 148 THR A C 1
ATOM 1164 O O . THR A 1 148 ? -38.344 -3.450 56.585 1.00 92.88 148 THR A O 1
ATOM 1167 N N . GLU A 1 149 ? -36.707 -4.495 55.457 1.00 92.00 149 GLU A N 1
ATOM 1168 C CA . GLU A 1 149 ? -37.025 -5.840 55.955 1.00 92.00 149 GLU A CA 1
ATOM 1169 C C . GLU A 1 149 ? -36.884 -5.916 57.479 1.00 92.00 149 GLU A C 1
ATOM 1171 O O . GLU A 1 149 ? -37.769 -6.432 58.155 1.00 92.00 149 GLU A O 1
ATOM 1176 N N . ASN A 1 150 ? -35.843 -5.302 58.049 1.00 92.19 150 ASN A N 1
ATOM 1177 C CA . ASN A 1 150 ? -35.655 -5.236 59.501 1.00 92.19 150 ASN A CA 1
ATOM 1178 C C . ASN A 1 150 ? -36.737 -4.408 60.221 1.00 92.19 150 ASN A C 1
ATOM 1180 O O . ASN A 1 150 ? -37.019 -4.640 61.400 1.00 92.19 150 ASN A O 1
ATOM 1184 N N . ALA A 1 151 ? -37.350 -3.434 59.543 1.00 90.69 151 ALA A N 1
ATOM 1185 C CA . ALA A 1 151 ? -38.416 -2.610 60.108 1.00 90.69 151 ALA A CA 1
ATOM 1186 C C . ALA A 1 151 ? -39.801 -3.287 60.059 1.00 90.69 151 ALA A C 1
ATOM 1188 O O . ALA A 1 151 ? -40.646 -2.996 60.914 1.00 90.69 151 ALA A O 1
ATOM 1189 N N . LYS A 1 152 ? -40.040 -4.205 59.109 1.00 92.81 152 LYS A N 1
ATOM 1190 C CA . LYS A 1 152 ? -41.341 -4.879 58.926 1.00 92.81 152 LYS A CA 1
ATOM 1191 C C . LYS A 1 152 ? -41.869 -5.582 60.186 1.00 92.81 152 LYS A C 1
ATOM 1193 O O . LYS A 1 152 ? -43.031 -5.341 60.511 1.00 92.81 152 LYS A O 1
ATOM 1198 N N . PRO A 1 153 ? -41.084 -6.375 60.947 1.00 92.31 153 PRO A N 1
ATOM 1199 C CA . PRO A 1 153 ? -41.599 -7.085 62.121 1.00 92.31 153 PRO A CA 1
ATOM 1200 C C . PRO A 1 153 ? -42.208 -6.158 63.176 1.00 92.31 153 PRO A C 1
ATOM 1202 O O . PRO A 1 153 ? -43.257 -6.462 63.736 1.00 92.31 153 PRO A O 1
ATOM 1205 N N . LYS A 1 154 ? -41.595 -4.991 63.416 1.00 88.81 154 LYS A N 1
ATOM 1206 C CA . LYS A 1 154 ? -42.127 -3.997 64.365 1.00 88.81 154 LYS A CA 1
ATOM 1207 C C . LYS A 1 154 ? -43.461 -3.426 63.896 1.00 88.81 154 LYS A C 1
ATOM 1209 O O . LYS A 1 154 ? -44.353 -3.191 64.708 1.00 88.81 154 LYS A O 1
ATOM 1214 N N . LEU A 1 155 ? -43.589 -3.196 62.592 1.00 90.06 155 LEU A N 1
ATOM 1215 C CA . LEU A 1 155 ? -44.806 -2.669 61.987 1.00 90.06 155 LEU A CA 1
ATOM 1216 C C . LEU A 1 155 ? -45.943 -3.699 62.061 1.00 90.06 155 LEU A C 1
ATOM 1218 O O . LEU A 1 155 ? -47.046 -3.345 62.471 1.00 90.06 155 LEU A O 1
ATOM 1222 N N . ILE A 1 156 ? -45.639 -4.972 61.786 1.00 91.00 156 ILE A N 1
ATOM 1223 C CA . ILE A 1 156 ? -46.565 -6.104 61.941 1.00 91.00 156 ILE A CA 1
ATOM 1224 C C . ILE A 1 156 ? -47.004 -6.254 63.402 1.00 91.00 156 ILE A C 1
ATOM 1226 O O . ILE A 1 156 ? -48.199 -6.347 63.671 1.00 91.00 156 ILE A O 1
ATOM 1230 N N . ALA A 1 157 ? -46.073 -6.217 64.360 1.00 90.88 157 ALA A N 1
ATOM 1231 C CA . ALA A 1 157 ? -46.397 -6.327 65.784 1.00 90.88 157 ALA A CA 1
ATOM 1232 C C . ALA A 1 157 ? -47.334 -5.199 66.246 1.00 90.88 157 ALA A C 1
ATOM 1234 O O . ALA A 1 157 ? -48.327 -5.447 66.929 1.00 90.88 157 ALA A O 1
ATOM 1235 N N . ARG A 1 158 ? -47.066 -3.959 65.815 1.00 90.94 158 ARG A N 1
ATOM 1236 C CA . ARG A 1 158 ? -47.942 -2.816 66.094 1.00 90.94 158 ARG A CA 1
ATOM 1237 C C . ARG A 1 158 ? -49.331 -2.998 65.478 1.00 90.94 158 ARG A C 1
ATOM 1239 O O . ARG A 1 158 ? -50.317 -2.725 66.152 1.00 90.94 158 ARG A O 1
ATOM 1246 N N . GLN A 1 159 ? -49.412 -3.431 64.220 1.00 91.12 159 GLN A N 1
ATOM 1247 C CA . GLN A 1 159 ? -50.693 -3.683 63.551 1.00 91.12 159 GLN A CA 1
ATOM 1248 C C . GLN A 1 159 ? -51.484 -4.794 64.246 1.00 91.12 159 GLN A C 1
ATOM 1250 O O . GLN A 1 159 ? -52.679 -4.633 64.463 1.00 91.12 159 GLN A O 1
ATOM 1255 N N . THR A 1 160 ? -50.814 -5.870 64.661 1.00 90.56 160 THR A N 1
ATOM 1256 C CA . THR A 1 160 ? -51.430 -6.990 65.392 1.00 90.56 160 THR A CA 1
ATOM 1257 C C . THR A 1 160 ? -52.025 -6.507 66.715 1.00 90.56 160 THR A C 1
ATOM 1259 O O . THR A 1 160 ? -53.207 -6.705 66.960 1.00 90.56 160 THR A O 1
ATOM 1262 N N . SER A 1 161 ? -51.261 -5.748 67.511 1.00 89.88 161 SER A N 1
ATOM 1263 C CA . SER A 1 161 ? -51.762 -5.175 68.769 1.00 89.88 161 SER A CA 1
ATOM 1264 C C . SER A 1 161 ? -52.957 -4.239 68.571 1.00 89.88 161 SER A C 1
ATOM 1266 O O . SER A 1 161 ? -53.866 -4.230 69.392 1.00 89.88 161 SER A O 1
ATOM 1268 N N . GLN A 1 162 ? -52.976 -3.448 67.494 1.00 90.50 162 GLN A N 1
ATOM 1269 C CA . GLN A 1 162 ? -54.115 -2.575 67.190 1.00 90.50 162 GLN A CA 1
ATOM 1270 C C . GLN A 1 162 ? -55.365 -3.370 66.804 1.00 90.50 162 GLN A C 1
ATOM 1272 O O . GLN A 1 162 ? -56.476 -2.966 67.143 1.00 90.50 162 GLN A O 1
ATOM 1277 N N . ILE A 1 163 ? -55.195 -4.475 66.075 1.00 91.94 163 ILE A N 1
ATOM 1278 C CA . ILE A 1 163 ? -56.291 -5.378 65.715 1.00 91.94 163 ILE A CA 1
ATOM 1279 C C . ILE A 1 163 ? -56.876 -6.013 66.982 1.00 91.94 163 ILE A C 1
ATOM 1281 O O . ILE A 1 163 ? -58.091 -5.954 67.165 1.00 91.94 163 ILE A O 1
ATOM 1285 N N . ASP A 1 164 ? -56.029 -6.515 67.882 1.00 90.81 164 ASP A N 1
ATOM 1286 C CA . ASP A 1 164 ? -56.455 -7.102 69.158 1.00 90.81 164 ASP A CA 1
ATOM 1287 C C . ASP A 1 164 ? -57.197 -6.094 70.046 1.00 90.81 164 ASP A C 1
ATOM 1289 O O . ASP A 1 164 ? -58.268 -6.396 70.579 1.00 90.81 164 ASP A O 1
ATOM 1293 N N . ASP A 1 165 ? -56.681 -4.868 70.172 1.00 89.00 165 ASP A N 1
ATOM 1294 C CA . ASP A 1 165 ? -57.348 -3.808 70.934 1.00 89.00 165 ASP A CA 1
ATOM 1295 C C . ASP A 1 165 ? -58.723 -3.467 70.341 1.00 89.00 165 ASP A C 1
ATOM 1297 O O . ASP A 1 165 ? -59.703 -3.318 71.077 1.00 89.00 165 ASP A O 1
ATOM 1301 N N . ASN A 1 166 ? -58.828 -3.386 69.011 1.00 90.19 166 ASN A N 1
ATOM 1302 C CA . ASN A 1 166 ? -60.100 -3.139 68.333 1.00 90.19 166 ASN A CA 1
ATOM 1303 C C . ASN A 1 166 ? -61.099 -4.282 68.564 1.00 90.19 166 ASN A C 1
ATOM 1305 O O . ASN A 1 166 ? -62.256 -4.008 68.889 1.00 90.19 166 ASN A O 1
ATOM 1309 N N . LEU A 1 167 ? -60.652 -5.539 68.464 1.00 90.12 167 LEU A N 1
ATOM 1310 C CA . LEU A 1 167 ? -61.457 -6.725 68.776 1.00 90.12 167 LEU A CA 1
ATOM 1311 C C . LEU A 1 167 ? -61.961 -6.687 70.222 1.00 90.12 167 LEU A C 1
ATOM 1313 O O . LEU A 1 167 ? -63.139 -6.935 70.483 1.00 90.12 167 LEU A O 1
ATOM 1317 N N . ARG A 1 168 ? -61.101 -6.305 71.171 1.00 87.69 168 ARG A N 1
ATOM 1318 C CA . ARG A 1 168 ? -61.459 -6.199 72.590 1.00 87.69 168 ARG A CA 1
ATOM 1319 C C . ARG A 1 168 ? -62.470 -5.087 72.857 1.00 87.69 168 ARG A C 1
ATOM 1321 O O . ARG A 1 168 ? -63.417 -5.287 73.620 1.00 87.69 168 ARG A O 1
ATOM 1328 N N . ILE A 1 169 ? -62.297 -3.924 72.230 1.00 88.25 169 ILE A N 1
ATOM 1329 C CA . ILE A 1 169 ? -63.261 -2.818 72.304 1.00 88.25 169 ILE A CA 1
ATOM 1330 C C . ILE A 1 169 ? -64.609 -3.253 71.723 1.00 88.25 169 ILE A C 1
ATOM 1332 O O . ILE A 1 169 ? -65.653 -2.945 72.299 1.00 88.25 169 ILE A O 1
ATOM 1336 N N . GLU A 1 170 ? -64.610 -3.972 70.601 1.00 81.81 170 GLU A N 1
ATOM 1337 C CA . GLU A 1 170 ? -65.833 -4.487 69.989 1.00 81.81 170 GLU A CA 1
ATOM 1338 C C . GLU A 1 170 ? -66.533 -5.506 70.899 1.00 81.81 170 GLU A C 1
ATOM 1340 O O . GLU A 1 170 ? -67.727 -5.360 71.171 1.00 81.81 170 GLU A O 1
ATOM 1345 N N . ALA A 1 171 ? -65.793 -6.457 71.475 1.00 80.56 171 ALA A N 1
ATOM 1346 C CA . ALA A 1 171 ? -66.318 -7.413 72.450 1.00 80.56 171 ALA A CA 1
ATOM 1347 C C . ALA A 1 171 ? -66.924 -6.714 73.684 1.00 80.56 171 ALA A C 1
ATOM 1349 O O . ALA A 1 171 ? -68.012 -7.077 74.144 1.00 80.56 171 ALA A O 1
ATOM 1350 N N . ALA A 1 172 ? -66.270 -5.666 74.195 1.00 79.81 172 ALA A N 1
ATOM 1351 C CA . ALA A 1 172 ? -66.777 -4.867 75.308 1.00 79.81 172 ALA A CA 1
ATOM 1352 C C . ALA A 1 172 ? -68.051 -4.089 74.939 1.00 79.81 172 ALA A C 1
ATOM 1354 O O . ALA A 1 172 ? -68.993 -4.069 75.728 1.00 79.81 172 ALA A O 1
ATOM 1355 N N . LYS A 1 173 ? -68.130 -3.500 73.736 1.00 81.31 173 LYS A N 1
ATOM 1356 C CA . LYS A 1 173 ? -69.351 -2.840 73.234 1.00 81.31 173 LYS A CA 1
ATOM 1357 C C . LYS A 1 173 ? -70.523 -3.816 73.124 1.00 81.31 173 LYS A C 1
ATOM 1359 O O . LYS A 1 173 ? -71.636 -3.480 73.532 1.00 81.31 173 LYS A O 1
ATOM 1364 N N . VAL A 1 174 ? -70.281 -5.021 72.603 1.00 78.56 174 VAL A N 1
ATOM 1365 C CA . VAL A 1 174 ? -71.296 -6.086 72.524 1.00 78.56 174 VAL A CA 1
ATOM 1366 C C . VAL A 1 174 ? -71.758 -6.475 73.929 1.00 78.56 174 VAL A C 1
ATOM 1368 O O . VAL A 1 174 ? -72.956 -6.465 74.204 1.00 78.56 174 VAL A O 1
ATOM 1371 N N . THR A 1 175 ? -70.822 -6.729 74.844 1.00 74.06 175 THR A N 1
ATOM 1372 C CA . THR A 1 175 ? -71.123 -7.113 76.233 1.00 74.06 175 THR A CA 1
ATOM 1373 C C . THR A 1 175 ? -71.884 -6.019 76.977 1.00 74.06 175 THR A C 1
ATOM 1375 O O . THR A 1 175 ? -72.884 -6.299 77.629 1.00 74.06 175 THR A O 1
ATOM 1378 N N . GLN A 1 176 ? -71.473 -4.757 76.842 1.00 72.31 176 GLN A N 1
ATOM 1379 C CA . GLN A 1 176 ? -72.177 -3.623 77.434 1.00 72.31 176 GLN A CA 1
ATOM 1380 C C . GLN A 1 176 ? -73.596 -3.494 76.881 1.00 72.31 176 GLN A C 1
ATOM 1382 O O . GLN A 1 176 ? -74.508 -3.217 77.650 1.00 72.31 176 GLN A O 1
ATOM 1387 N N . SER A 1 177 ? -73.802 -3.724 75.582 1.00 64.25 177 SER A N 1
ATOM 1388 C CA . SER A 1 177 ? -75.141 -3.715 74.979 1.00 64.25 177 SER A CA 1
ATOM 1389 C C . SER A 1 177 ? -76.025 -4.825 75.561 1.00 64.25 177 SER A C 1
ATOM 1391 O O . SER A 1 177 ? -77.182 -4.578 75.895 1.00 64.25 177 SER A O 1
ATOM 1393 N N . VAL A 1 178 ? -75.468 -6.024 75.771 1.00 63.19 178 VAL A N 1
ATOM 1394 C CA . VAL A 1 178 ? -76.153 -7.145 76.442 1.00 63.19 178 VAL A CA 1
ATOM 1395 C C . VAL A 1 178 ? -76.473 -6.801 77.902 1.00 63.19 178 VAL A C 1
ATOM 1397 O O . VAL A 1 178 ? -77.599 -6.998 78.354 1.00 63.19 178 VAL A O 1
ATOM 1400 N N . GLN A 1 179 ? -75.518 -6.227 78.637 1.00 60.25 179 GLN A N 1
ATOM 1401 C CA . GLN A 1 179 ? -75.687 -5.835 80.037 1.00 60.25 179 GLN A CA 1
ATOM 1402 C C . GLN A 1 179 ? -76.681 -4.677 80.203 1.00 60.25 179 GLN A C 1
ATOM 1404 O O . GLN A 1 179 ? -77.464 -4.682 81.147 1.00 60.25 179 GLN A O 1
ATOM 1409 N N . PHE A 1 180 ? -76.706 -3.712 79.279 1.00 58.94 180 PHE A N 1
ATOM 1410 C CA . PHE A 1 180 ? -77.741 -2.676 79.230 1.00 58.94 180 PHE A CA 1
ATOM 1411 C C . PHE A 1 180 ? -79.123 -3.291 78.998 1.00 58.94 180 PHE A C 1
ATOM 1413 O O . PHE A 1 180 ? -80.069 -2.884 79.670 1.00 58.94 180 PHE A O 1
ATOM 1420 N N . GLY A 1 181 ? -79.241 -4.296 78.123 1.00 56.75 181 GLY A N 1
ATOM 1421 C CA . GLY A 1 181 ? -80.480 -5.062 77.947 1.00 56.75 181 GLY A CA 1
ATOM 1422 C C . GLY A 1 181 ? -80.956 -5.724 79.245 1.00 56.75 181 GLY A C 1
ATOM 1423 O O . GLY A 1 181 ? -82.134 -5.649 79.579 1.00 56.75 181 GLY A O 1
ATOM 1424 N N . TYR A 1 182 ? -80.033 -6.281 80.033 1.00 53.75 182 TYR A N 1
ATOM 1425 C CA . TYR A 1 182 ? -80.340 -6.863 81.344 1.00 53.75 182 TYR A CA 1
ATOM 1426 C C . TYR A 1 182 ? -80.668 -5.821 82.432 1.00 53.75 182 TYR A C 1
ATOM 1428 O O . TYR A 1 182 ? -81.592 -6.021 83.219 1.00 53.75 182 TYR A O 1
ATOM 1436 N N . CYS A 1 183 ? -79.925 -4.712 82.512 1.00 52.91 183 CYS A N 1
ATOM 1437 C CA . CYS A 1 183 ? -80.024 -3.733 83.603 1.00 52.91 183 CYS A CA 1
ATOM 1438 C C . CYS A 1 183 ? -81.097 -2.652 83.395 1.00 52.91 183 CYS A C 1
ATOM 1440 O O . CYS A 1 183 ? -81.527 -2.047 84.374 1.00 52.91 183 CYS A O 1
ATOM 1442 N N . THR A 1 184 ? -81.556 -2.406 82.163 1.00 52.09 184 THR A N 1
ATOM 1443 C CA . THR A 1 184 ? -82.660 -1.456 81.898 1.00 52.09 184 THR A CA 1
ATOM 1444 C C . THR A 1 184 ? -84.047 -2.011 82.221 1.00 52.09 184 THR A C 1
ATOM 1446 O O . THR A 1 184 ? -85.023 -1.280 82.100 1.00 52.09 184 THR A O 1
ATOM 1449 N N . GLY A 1 185 ? -84.126 -3.242 82.738 1.00 47.97 185 GLY A N 1
ATOM 1450 C CA . GLY A 1 185 ? -85.308 -3.774 83.405 1.00 47.97 185 GLY A CA 1
ATOM 1451 C C . GLY A 1 185 ? -86.474 -4.061 82.460 1.00 47.97 185 GLY A C 1
ATOM 1452 O O . GLY A 1 185 ? -87.273 -3.180 82.159 1.00 47.97 185 GLY A O 1
ATOM 1453 N N . GLY A 1 186 ? -86.633 -5.337 82.094 1.00 47.66 186 GLY A N 1
ATOM 1454 C CA . GLY A 1 186 ? -87.948 -5.879 81.731 1.00 47.66 186 GLY A CA 1
ATOM 1455 C C . GLY A 1 186 ? -88.150 -6.420 80.315 1.00 47.66 186 GLY A C 1
ATOM 1456 O O . GLY A 1 186 ? -89.298 -6.485 79.889 1.00 47.66 186 GLY A O 1
ATOM 1457 N N . LEU A 1 187 ? -87.109 -6.839 79.590 1.00 51.81 187 LEU A N 1
ATOM 1458 C CA . LEU A 1 187 ? -87.288 -7.633 78.366 1.00 51.81 187 LEU A CA 1
ATOM 1459 C C . LEU A 1 187 ? -86.398 -8.877 78.409 1.00 51.81 187 LEU A C 1
ATOM 1461 O O . LEU A 1 187 ? -85.173 -8.767 78.390 1.00 51.81 187 LEU A O 1
ATOM 1465 N N . ASP A 1 188 ? -87.030 -10.054 78.473 1.00 54.84 188 ASP A N 1
ATOM 1466 C CA . ASP A 1 188 ? -86.363 -11.338 78.263 1.00 54.84 188 ASP A CA 1
ATOM 1467 C C . ASP A 1 188 ? -85.649 -11.306 76.909 1.00 54.84 188 ASP A C 1
ATOM 1469 O O . ASP A 1 188 ? -86.269 -11.068 75.870 1.00 54.84 188 ASP A O 1
ATOM 1473 N N . ILE A 1 189 ? -84.333 -11.520 76.921 1.00 55.69 189 ILE A N 1
ATOM 1474 C CA . ILE A 1 189 ? -83.543 -11.626 75.694 1.00 55.69 189 ILE A CA 1
ATOM 1475 C C . ILE A 1 189 ? -84.008 -12.898 74.973 1.00 55.69 189 ILE A C 1
ATOM 1477 O O . ILE A 1 189 ? -83.858 -13.983 75.543 1.00 55.69 189 ILE A O 1
ATOM 1481 N N . PRO A 1 190 ? -84.542 -12.808 73.738 1.00 65.00 190 PRO A N 1
ATOM 1482 C CA . PRO A 1 190 ? -84.946 -13.986 72.979 1.00 65.00 190 PRO A CA 1
ATOM 1483 C C . PRO A 1 190 ? -83.786 -14.984 72.876 1.00 65.00 190 PRO A C 1
ATOM 1485 O O . PRO A 1 190 ? -82.656 -14.586 72.574 1.00 65.00 190 PRO A O 1
ATOM 1488 N N . GLU A 1 191 ? -84.055 -16.272 73.118 1.00 63.69 191 GLU A N 1
ATOM 1489 C CA . GLU A 1 191 ? -83.034 -17.335 73.197 1.00 63.69 191 GLU A CA 1
ATOM 1490 C C . GLU A 1 191 ? -82.085 -17.354 71.988 1.00 63.69 191 GLU A C 1
ATOM 1492 O O . GLU A 1 191 ? -80.893 -17.633 72.130 1.00 63.69 191 GLU A O 1
ATOM 1497 N N . GLU A 1 192 ? -82.588 -16.987 70.809 1.00 60.06 192 GLU A N 1
ATOM 1498 C CA . GLU A 1 192 ? -81.807 -16.887 69.576 1.00 60.06 192 GLU A CA 1
ATOM 1499 C C . GLU A 1 192 ? -80.696 -15.833 69.657 1.00 60.06 192 GLU A C 1
ATOM 1501 O O . GLU A 1 192 ? -79.567 -16.109 69.257 1.00 60.06 192 GLU A O 1
ATOM 1506 N N . ILE A 1 193 ? -80.965 -14.656 70.231 1.00 64.88 193 ILE A N 1
ATOM 1507 C CA . ILE A 1 193 ? -79.965 -13.587 70.374 1.00 64.88 193 ILE A CA 1
ATOM 1508 C C . ILE A 1 193 ? -78.921 -13.985 71.418 1.00 64.88 193 ILE A C 1
ATOM 1510 O O . ILE A 1 193 ? -77.726 -13.780 71.208 1.00 64.88 193 ILE A O 1
ATOM 1514 N N . MET A 1 194 ? -79.346 -14.623 72.511 1.00 65.38 194 MET A N 1
ATOM 1515 C CA . MET A 1 194 ? -78.433 -15.129 73.537 1.00 65.38 194 MET A CA 1
ATOM 1516 C C . MET A 1 194 ? -77.473 -16.185 72.971 1.00 65.38 194 MET A C 1
ATOM 1518 O O . MET A 1 194 ? -76.283 -16.184 73.290 1.00 65.38 194 MET A O 1
ATOM 1522 N N . LYS A 1 195 ? -77.975 -17.069 72.103 1.00 70.62 195 LYS A N 1
ATOM 1523 C CA . LYS A 1 195 ? -77.169 -18.093 71.432 1.00 70.62 195 LYS A CA 1
ATOM 1524 C C . LYS A 1 195 ? -76.150 -17.472 70.474 1.00 70.62 195 LYS A C 1
ATOM 1526 O O . LYS A 1 195 ? -74.981 -17.841 70.514 1.00 70.62 195 LYS A O 1
ATOM 1531 N N . LEU A 1 196 ? -76.570 -16.473 69.702 1.00 70.94 196 LEU A N 1
ATOM 1532 C CA . LEU A 1 196 ? -75.730 -15.764 68.732 1.00 70.94 196 LEU A CA 1
ATOM 1533 C C . LEU A 1 196 ? -74.625 -14.939 69.413 1.00 70.94 196 LEU A C 1
ATOM 1535 O O . LEU A 1 196 ? -73.497 -14.866 68.928 1.00 70.94 196 LEU A O 1
ATOM 1539 N N . VAL A 1 197 ? -74.929 -14.353 70.575 1.00 65.12 197 VAL A N 1
ATOM 1540 C CA . VAL A 1 197 ? -73.948 -13.661 71.423 1.00 65.12 197 VAL A CA 1
ATOM 1541 C C . VAL A 1 197 ? -72.948 -14.652 72.023 1.00 65.12 197 VAL A C 1
ATOM 1543 O O . VAL A 1 197 ? -71.749 -14.389 71.967 1.00 65.12 197 VAL A O 1
ATOM 1546 N N . LYS A 1 198 ? -73.402 -15.801 72.543 1.00 70.75 198 LYS A N 1
ATOM 1547 C CA . LYS A 1 198 ? -72.506 -16.845 73.072 1.00 70.75 198 LYS A CA 1
ATOM 1548 C C . LYS A 1 198 ? -71.577 -17.412 71.998 1.00 70.75 198 LYS A C 1
ATOM 1550 O O . LYS A 1 198 ? -70.382 -17.511 72.243 1.00 70.75 198 LYS A O 1
ATOM 1555 N N . GLU A 1 199 ? -72.093 -17.698 70.803 1.00 68.75 199 GLU A N 1
ATOM 1556 C CA . GLU A 1 199 ? -71.272 -18.144 69.669 1.00 68.75 199 GLU A CA 1
ATOM 1557 C C . GLU A 1 199 ? -70.247 -17.085 69.245 1.00 68.75 199 GLU A C 1
ATOM 1559 O O . GLU A 1 199 ? -69.101 -17.419 68.947 1.00 68.75 199 GLU A O 1
ATOM 1564 N N . LYS A 1 200 ? -70.618 -15.797 69.243 1.00 67.81 200 LYS A N 1
ATOM 1565 C CA . LYS A 1 200 ? -69.661 -14.722 68.952 1.00 67.81 200 LYS A CA 1
ATOM 1566 C C . LYS A 1 200 ? -68.564 -14.610 70.011 1.00 67.81 200 LYS A C 1
ATOM 1568 O O . LYS A 1 200 ? -67.414 -14.417 69.633 1.00 67.81 200 LYS A O 1
ATOM 1573 N N . ILE A 1 201 ? -68.893 -14.741 71.296 1.00 65.62 201 ILE A N 1
ATOM 1574 C CA . ILE A 1 201 ? -67.907 -14.704 72.388 1.00 65.62 201 ILE A CA 1
ATOM 1575 C C . ILE A 1 201 ? -66.950 -15.902 72.288 1.00 65.62 201 ILE A C 1
ATOM 1577 O O . ILE A 1 201 ? -65.737 -15.707 72.295 1.00 65.62 201 ILE A O 1
ATOM 1581 N N . GLU A 1 202 ? -67.468 -17.117 72.089 1.00 61.62 202 GLU A N 1
ATOM 1582 C CA . GLU A 1 202 ? -66.635 -18.321 71.941 1.00 61.62 202 GLU A CA 1
ATOM 1583 C C . GLU A 1 202 ? -65.708 -18.269 70.718 1.00 61.62 202 GLU A C 1
ATOM 1585 O O . GLU A 1 202 ? -64.581 -18.761 70.770 1.00 61.62 202 GLU A O 1
ATOM 1590 N N . ASN A 1 203 ? -66.157 -17.687 69.605 1.00 64.25 203 ASN A N 1
ATOM 1591 C CA . ASN A 1 203 ? -65.329 -17.575 68.403 1.00 64.25 203 ASN A CA 1
ATOM 1592 C C . ASN A 1 203 ? -64.219 -16.522 68.542 1.00 64.25 203 ASN A C 1
ATOM 1594 O O . ASN A 1 203 ? -63.164 -16.671 67.925 1.00 64.25 203 ASN A O 1
ATOM 1598 N N . ILE A 1 204 ? -64.427 -15.492 69.365 1.00 56.09 204 ILE A N 1
ATOM 1599 C CA . ILE A 1 204 ? -63.387 -14.511 69.697 1.00 56.09 204 ILE A CA 1
ATOM 1600 C C . ILE A 1 204 ? -62.322 -15.158 70.597 1.00 56.09 204 ILE A C 1
ATOM 1602 O O . ILE A 1 204 ? -61.137 -15.022 70.313 1.00 56.09 204 ILE A O 1
ATOM 1606 N N . GLU A 1 205 ? -62.718 -15.935 71.612 1.00 52.09 205 GLU A N 1
ATOM 1607 C CA . GLU A 1 205 ? -61.780 -16.614 72.527 1.00 52.09 205 GLU A CA 1
ATOM 1608 C C . GLU A 1 205 ? -60.943 -17.720 71.860 1.00 52.09 205 GLU A C 1
ATOM 1610 O O . GLU A 1 205 ? -59.841 -18.011 72.315 1.00 52.09 205 GLU A O 1
ATOM 1615 N N . LYS A 1 206 ? -61.433 -18.327 70.771 1.00 53.69 206 LYS A N 1
ATOM 1616 C CA . LYS A 1 206 ? -60.698 -19.342 69.991 1.00 53.69 206 LYS A CA 1
ATOM 1617 C C . LYS A 1 206 ? -59.742 -18.766 68.939 1.00 53.69 206 LYS A C 1
ATOM 1619 O O . LYS A 1 206 ? -59.025 -19.541 68.310 1.00 53.69 206 LYS A O 1
ATOM 1624 N N . SER A 1 207 ? -59.775 -17.453 68.706 1.00 44.53 207 SER A N 1
ATOM 1625 C CA . SER A 1 207 ? -58.992 -16.782 67.654 1.00 44.53 207 SER A CA 1
ATOM 1626 C C . SER A 1 207 ? -57.816 -15.942 68.190 1.00 44.53 207 SER A C 1
ATOM 1628 O O . SER A 1 207 ? -57.089 -15.369 67.378 1.00 44.53 207 SER A O 1
ATOM 1630 N N . SER A 1 208 ? -57.627 -15.873 69.519 1.00 38.03 208 SER A N 1
ATOM 1631 C CA . SER A 1 208 ? -56.397 -15.412 70.204 1.00 38.03 208 SER A CA 1
ATOM 1632 C C . SER A 1 208 ? -55.452 -16.577 70.489 1.00 38.03 208 SER A C 1
ATOM 1634 O O . SER A 1 208 ? -54.230 -16.322 70.546 1.00 38.03 208 SER A O 1
#

Organism: Campylobacter jejuni (NCBI:txid197)

pLDDT: mean 82.47, std 14.4, range [38.03, 96.69]

Sequence (208 aa):
MANNVDYDARLEAFGNIYPKILEMSLSEKSPFGEFKKLLSDFGNDNIIRNDTQFQSLAQALVSVGQTTVAQSQNTALQMILGGDENEVNEANINLTNAKIETENANTELIKRQTKQIDDELDLKEQNLEIEKSLNEEKEKLLQAQVLTENAKPKLIARQTSQIDDNLRIEAAKVTQSVQFGYCTGGLDIPEEIMKLVKEKIENIEKSS